Protein AF-R9KXV6-F1 (afdb_monomer_lite)

Organism: NCBI:txid1235794

Foldseek 3Di:
DDQVVQLVVLLVLLVVVLVLLADPQPPDPWDDDDPDDPFKAWQWFWDPLVPWDKDKADKDQLVVLCVVQPVNLCVDPVHNFTFDHDDDNFLLNRGDDDPLLVVLLVLVVQLQVPPPPNVCLAAVCQQVCVDQIDTQWHWDADPVGDTFTWRWRIKGFDDDPVRVVVVVVVLVSSQSSSVNRSVSNPLLRQFFASIWIKMWTHDDGMIIITTGSYDNRTAPQQRHNVSRVVLSVLLVVLLVVQLVPQDPDPDVVSRLVSLSCLLSVLFGAEADPDPVVCCNVQVLLQGLSQSSVSYYYNSTHHSNNSSSVSVVNSVD

pLDDT: mean 81.68, std 17.06, range [37.44, 98.56]

Radius of gyration: 20.56 Å; chains: 1; bounding box: 55×48×60 Å

Structure (mmCIF, N/CA/C/O backbone):
data_AF-R9KXV6-F1
#
_entry.id   AF-R9KXV6-F1
#
loop_
_atom_site.group_PDB
_atom_site.id
_atom_site.type_symbol
_atom_site.label_atom_id
_atom_site.label_alt_id
_atom_site.label_comp_id
_atom_site.label_asym_id
_atom_site.label_entity_id
_atom_site.label_seq_id
_atom_site.pdbx_PDB_ins_code
_atom_site.Cartn_x
_atom_site.Cartn_y
_atom_site.Cartn_z
_atom_site.occupancy
_atom_site.B_iso_or_equiv
_atom_site.auth_seq_id
_atom_site.auth_comp_id
_atom_site.auth_asym_id
_atom_site.auth_atom_id
_atom_site.pdbx_PDB_model_num
ATOM 1 N N . MET A 1 1 ? 0.592 4.276 33.700 1.00 48.50 1 MET A N 1
ATOM 2 C CA . MET A 1 1 ? -0.224 5.493 33.455 1.00 48.50 1 MET A CA 1
ATOM 3 C C . MET A 1 1 ? -1.664 5.216 33.872 1.00 48.50 1 MET A C 1
ATOM 5 O O . MET A 1 1 ? -2.125 4.111 33.626 1.00 48.50 1 MET A O 1
ATOM 9 N N . LYS A 1 2 ? -2.363 6.152 34.533 1.00 42.22 2 LYS A N 1
ATOM 10 C CA . LYS A 1 2 ? -3.772 5.954 34.935 1.00 42.22 2 LYS A CA 1
ATOM 11 C C . LYS A 1 2 ? -4.689 6.040 33.700 1.00 42.22 2 LYS A C 1
ATOM 13 O O . LYS A 1 2 ? -4.499 6.927 32.875 1.00 42.22 2 LYS A O 1
ATOM 18 N N . GLN A 1 3 ? -5.694 5.167 33.613 1.00 47.50 3 GLN A N 1
ATOM 19 C CA . GLN A 1 3 ? -6.669 5.052 32.511 1.00 47.50 3 GLN A CA 1
ATOM 20 C C . GLN A 1 3 ? -7.239 6.392 31.967 1.00 47.50 3 GLN A C 1
ATOM 22 O O . GLN A 1 3 ? -7.241 6.573 30.750 1.00 47.50 3 GLN A O 1
ATOM 27 N N . PRO A 1 4 ? -7.640 7.387 32.795 1.00 49.72 4 PRO A N 1
ATOM 28 C CA . PRO A 1 4 ? -8.144 8.668 32.279 1.00 49.72 4 PRO A CA 1
ATOM 29 C C . PRO A 1 4 ? -7.084 9.516 31.557 1.00 49.72 4 PRO A C 1
ATOM 31 O O . PRO A 1 4 ? -7.416 10.258 30.640 1.00 49.72 4 PRO A O 1
ATOM 34 N N . PHE A 1 5 ? -5.804 9.386 31.921 1.00 52.88 5 PHE A N 1
ATOM 35 C CA . PHE A 1 5 ? -4.711 10.094 31.248 1.00 52.88 5 PHE A CA 1
ATOM 36 C C . PHE A 1 5 ? -4.417 9.488 29.867 1.00 52.88 5 PHE A C 1
ATOM 38 O O . PHE A 1 5 ? -4.130 10.211 28.922 1.00 52.88 5 PHE A O 1
ATOM 45 N N . ARG A 1 6 ? -4.571 8.165 29.721 1.00 56.00 6 ARG A N 1
ATOM 46 C CA . ARG A 1 6 ? -4.392 7.465 28.437 1.00 56.00 6 ARG A CA 1
ATOM 47 C C . ARG A 1 6 ? -5.461 7.844 27.414 1.00 56.00 6 ARG A C 1
ATOM 49 O O . ARG A 1 6 ? -5.135 8.039 26.248 1.00 56.00 6 ARG A O 1
ATOM 56 N N . ARG A 1 7 ? -6.709 8.039 27.853 1.00 54.53 7 ARG A N 1
ATOM 57 C CA . ARG A 1 7 ? -7.799 8.532 26.989 1.00 54.53 7 ARG A CA 1
ATOM 58 C C . ARG A 1 7 ? -7.571 9.971 26.518 1.00 54.53 7 ARG A C 1
ATOM 60 O O . ARG A 1 7 ? -7.828 10.275 25.360 1.00 54.53 7 ARG A O 1
ATOM 67 N N . ALA A 1 8 ? -7.018 10.833 27.374 1.00 52.78 8 ALA A N 1
ATOM 68 C CA . ALA A 1 8 ? -6.652 12.200 26.992 1.00 52.78 8 ALA A CA 1
ATOM 69 C C . ALA A 1 8 ? -5.507 12.238 25.960 1.00 52.78 8 ALA A C 1
ATOM 71 O O . ALA A 1 8 ? -5.578 12.997 24.998 1.00 52.78 8 ALA A O 1
ATOM 72 N N . VAL A 1 9 ? -4.488 11.383 26.118 1.00 58.28 9 VAL A N 1
ATOM 73 C CA . VAL A 1 9 ? -3.412 11.220 25.122 1.00 58.28 9 VAL A CA 1
ATOM 74 C C . VAL A 1 9 ? -3.960 10.650 23.810 1.00 58.28 9 VAL A C 1
ATOM 76 O O . VAL A 1 9 ? -3.616 11.157 22.751 1.00 58.28 9 VAL A O 1
ATOM 79 N N . SER A 1 10 ? -4.877 9.677 23.871 1.00 52.94 10 SER A N 1
ATOM 80 C CA . SER A 1 10 ? -5.532 9.102 22.681 1.00 52.94 10 SER A CA 1
ATOM 81 C C . SER A 1 10 ? -6.278 10.169 21.877 1.00 52.94 10 SER A C 1
ATOM 83 O O . SER A 1 10 ? -6.107 10.246 20.668 1.00 52.94 10 SER A O 1
ATOM 85 N N . ALA A 1 11 ? -7.038 11.042 22.547 1.00 55.72 11 ALA A N 1
ATOM 86 C CA . ALA A 1 11 ? -7.745 12.141 21.895 1.00 55.72 11 ALA A CA 1
ATOM 87 C C . ALA A 1 11 ? -6.789 13.181 21.283 1.00 55.72 11 ALA A C 1
ATOM 89 O O . ALA A 1 11 ? -7.018 13.634 20.167 1.00 55.72 11 ALA A O 1
ATOM 90 N N . LEU A 1 12 ? -5.698 13.532 21.975 1.00 56.62 12 LEU A N 1
ATOM 91 C CA . LEU A 1 12 ? -4.705 14.479 21.456 1.00 56.62 12 LEU A CA 1
ATOM 92 C C . LEU A 1 12 ? -3.958 13.909 20.239 1.00 56.62 12 LEU A C 1
ATOM 94 O O . LEU A 1 12 ? -3.765 14.621 19.258 1.00 56.62 12 LEU A O 1
ATOM 98 N N . CYS A 1 13 ? -3.569 12.632 20.288 1.00 55.62 13 CYS A N 1
ATOM 99 C CA . CYS A 1 13 ? -2.873 11.919 19.216 1.00 55.62 13 CYS A CA 1
ATOM 100 C C . CYS A 1 13 ? -3.769 11.664 18.000 1.00 55.62 13 CYS A C 1
ATOM 102 O O . CYS A 1 13 ? -3.326 11.877 16.877 1.00 55.62 13 CYS A O 1
ATOM 104 N N . ALA A 1 14 ? -5.024 11.258 18.216 1.00 52.84 14 ALA A N 1
ATOM 105 C CA . ALA A 1 14 ? -6.001 11.113 17.144 1.00 52.84 14 ALA A CA 1
ATOM 106 C C . ALA A 1 14 ? -6.221 12.453 16.436 1.00 52.84 14 ALA A C 1
ATOM 108 O O . ALA A 1 14 ? -6.199 12.493 15.218 1.00 52.84 14 ALA A O 1
ATOM 109 N N . PHE A 1 15 ? -6.326 13.564 17.173 1.00 53.06 15 PHE A N 1
ATOM 110 C CA . PHE A 1 15 ? -6.542 14.881 16.571 1.00 53.06 15 PHE A CA 1
ATOM 111 C C . PHE A 1 15 ? -5.297 15.442 15.867 1.00 53.06 15 PHE A C 1
ATOM 113 O O . PHE A 1 15 ? -5.416 16.033 14.802 1.00 53.06 15 PHE A O 1
ATOM 120 N N . THR A 1 16 ? -4.097 15.262 16.429 1.00 53.31 16 THR A N 1
ATOM 121 C CA . THR A 1 16 ? -2.844 15.760 15.819 1.00 53.31 16 THR A CA 1
ATOM 122 C C . THR A 1 16 ? -2.409 14.942 14.616 1.00 53.31 16 THR A C 1
ATOM 124 O O . THR A 1 16 ? -1.887 15.511 13.662 1.00 53.31 16 THR A O 1
ATOM 127 N N . LEU A 1 17 ? -2.650 13.631 14.630 1.00 52.25 17 LEU A N 1
ATOM 128 C CA . LEU A 1 17 ? -2.319 12.784 13.497 1.00 52.25 17 LEU A CA 1
ATOM 129 C C . LEU A 1 17 ? -3.443 12.743 12.456 1.00 52.25 17 LEU A C 1
ATOM 131 O O . LEU A 1 17 ? -3.157 12.753 11.268 1.00 52.25 17 LEU A O 1
ATOM 135 N N . ALA A 1 18 ? -4.717 12.840 12.855 1.00 50.16 18 ALA A N 1
ATOM 136 C CA . ALA A 1 18 ? -5.767 13.194 11.905 1.00 50.16 18 ALA A CA 1
ATOM 137 C C . ALA A 1 18 ? -5.470 14.560 11.288 1.00 50.16 18 ALA A C 1
ATOM 139 O O . ALA A 1 18 ? -5.617 14.678 10.094 1.00 50.16 18 ALA A O 1
ATOM 140 N N . ALA A 1 19 ? -4.950 15.553 12.018 1.00 49.22 19 ALA A N 1
ATOM 141 C CA . ALA A 1 19 ? -4.505 16.815 11.420 1.00 49.22 19 ALA A CA 1
ATOM 142 C C . ALA A 1 19 ? -3.280 16.679 10.486 1.00 49.22 19 ALA A C 1
ATOM 144 O O . ALA A 1 19 ? -3.095 17.543 9.635 1.00 49.22 19 ALA A O 1
ATOM 145 N N . SER A 1 20 ? -2.459 15.627 10.620 1.00 47.28 20 SER A N 1
ATOM 146 C CA . SER A 1 20 ? -1.366 15.318 9.680 1.00 47.28 20 SER A CA 1
ATOM 147 C C . SER A 1 20 ? -1.789 14.410 8.514 1.00 47.28 20 SER A C 1
ATOM 149 O O . SER A 1 20 ? -1.034 14.264 7.550 1.00 47.28 20 SER A O 1
ATOM 151 N N . LEU A 1 21 ? -2.981 13.806 8.593 1.00 50.12 21 LEU A N 1
ATOM 152 C CA . LEU A 1 21 ? -3.661 13.122 7.486 1.00 50.12 21 LEU A CA 1
ATOM 153 C C . LEU A 1 21 ? -4.660 14.033 6.757 1.00 50.12 21 LEU A C 1
ATOM 155 O O . LEU A 1 21 ? -4.815 13.924 5.544 1.00 50.12 21 LEU A O 1
ATOM 159 N N . VAL A 1 22 ? -5.297 14.957 7.479 1.00 44.16 22 VAL A N 1
ATOM 160 C CA . VAL A 1 22 ? -6.017 16.113 6.946 1.00 44.16 22 VAL A CA 1
ATOM 161 C C . VAL A 1 22 ? -4.996 16.890 6.128 1.00 44.16 22 VAL A C 1
ATOM 163 O O . VAL A 1 22 ? -3.850 17.025 6.566 1.00 44.16 22 VAL A O 1
ATOM 166 N N . PRO A 1 23 ? -5.367 17.396 4.945 1.00 42.50 23 PRO A N 1
ATOM 167 C CA . PRO A 1 23 ? -4.476 18.242 4.187 1.00 42.50 23 PRO A CA 1
ATOM 168 C C . PRO A 1 23 ? -4.125 19.440 5.069 1.00 42.50 23 PRO A C 1
ATOM 170 O O . PRO A 1 23 ? -4.903 20.387 5.204 1.00 42.50 23 PRO A O 1
ATOM 173 N N . SER A 1 24 ? -2.920 19.451 5.644 1.00 39.97 24 SER A N 1
ATOM 174 C CA . SER A 1 24 ? -2.174 20.691 5.638 1.00 39.97 24 SER A CA 1
ATOM 175 C C . SER A 1 24 ? -2.253 21.122 4.185 1.00 39.97 24 SER A C 1
ATOM 177 O O . SER A 1 24 ? -1.749 20.424 3.302 1.00 39.97 24 SER A O 1
ATOM 179 N N . VAL A 1 25 ? -2.997 22.203 3.919 1.00 37.75 25 VAL A N 1
ATOM 180 C CA . VAL A 1 25 ? -2.841 22.968 2.683 1.00 37.75 25 VAL A CA 1
ATOM 181 C C . VAL A 1 25 ? -1.355 22.900 2.388 1.00 37.75 25 VAL A C 1
ATOM 183 O O . VAL A 1 25 ? -0.568 23.169 3.303 1.00 37.75 25 VAL A O 1
ATOM 186 N N . ALA A 1 26 ? -0.975 22.419 1.205 1.00 39.91 26 ALA A N 1
ATOM 187 C CA . ALA A 1 26 ? 0.402 22.510 0.770 1.00 39.91 26 ALA A CA 1
ATOM 188 C C . ALA A 1 26 ? 0.712 24.011 0.771 1.00 39.91 26 ALA A C 1
ATOM 190 O O . ALA A 1 26 ? 0.462 24.721 -0.195 1.00 39.91 26 ALA A O 1
ATOM 191 N N . LEU A 1 27 ? 1.138 24.532 1.924 1.00 37.44 27 LEU A N 1
ATOM 192 C CA . LEU A 1 27 ? 1.573 25.898 2.154 1.00 37.44 27 LEU A CA 1
ATOM 193 C C . LEU A 1 27 ? 2.980 25.979 1.569 1.00 37.44 27 LEU A C 1
ATOM 195 O O . LEU A 1 27 ? 3.943 26.307 2.251 1.00 37.44 27 LEU A O 1
ATOM 199 N N . ALA A 1 28 ? 3.103 25.582 0.311 1.00 43.16 28 ALA A N 1
ATOM 200 C CA . ALA A 1 28 ? 4.305 25.687 -0.462 1.00 43.16 28 ALA A CA 1
ATOM 201 C C . ALA A 1 28 ? 4.054 26.805 -1.463 1.00 43.16 28 ALA A C 1
ATOM 203 O O . ALA A 1 28 ? 3.180 26.711 -2.321 1.00 43.16 28 ALA A O 1
ATOM 204 N N . ASN A 1 29 ? 4.817 27.887 -1.315 1.00 40.59 29 ASN A N 1
ATOM 205 C CA . ASN A 1 29 ? 5.052 28.794 -2.428 1.00 40.59 29 ASN A CA 1
ATOM 206 C C . ASN A 1 29 ? 5.727 27.950 -3.510 1.00 40.59 29 ASN A C 1
ATOM 208 O O . ASN A 1 29 ? 6.768 27.363 -3.210 1.00 40.59 29 ASN A O 1
ATOM 212 N N . GLY A 1 30 ? 5.106 27.850 -4.690 1.00 42.19 30 GLY A N 1
ATOM 213 C CA . GLY A 1 30 ? 5.525 26.984 -5.793 1.00 42.19 30 GLY A CA 1
ATOM 214 C C . GLY A 1 30 ? 7.040 26.789 -5.871 1.00 42.19 30 GLY A C 1
ATOM 215 O O . GLY A 1 30 ? 7.799 27.754 -5.972 1.00 42.19 30 GLY A O 1
ATOM 216 N N . GLY A 1 31 ? 7.473 25.530 -5.762 1.00 44.50 31 GLY A N 1
ATOM 217 C CA . GLY A 1 31 ? 8.863 25.159 -6.011 1.00 44.50 31 GLY A CA 1
ATOM 218 C C . GLY A 1 31 ? 9.224 25.438 -7.470 1.00 44.50 31 GLY A C 1
ATOM 219 O O . GLY A 1 31 ? 8.359 25.369 -8.340 1.00 44.50 31 GLY A O 1
ATOM 220 N N . GLU A 1 32 ? 10.487 25.777 -7.731 1.00 46.75 32 GLU A N 1
ATOM 221 C CA . GLU A 1 32 ? 10.981 25.974 -9.097 1.00 46.75 32 GLU A CA 1
ATOM 222 C C . GLU A 1 32 ? 10.748 24.704 -9.934 1.00 46.75 32 GLU A C 1
ATOM 224 O O . GLU A 1 32 ? 11.034 23.594 -9.479 1.00 46.75 32 GLU A O 1
ATOM 229 N N . GLU A 1 33 ? 10.203 24.870 -11.144 1.00 45.44 33 GLU A N 1
ATOM 230 C CA . GLU A 1 33 ? 10.042 23.791 -12.123 1.00 45.44 33 GLU A CA 1
ATOM 231 C C . GLU A 1 33 ? 11.404 23.133 -12.379 1.00 45.44 33 GLU A C 1
ATOM 233 O O . GLU A 1 33 ? 12.348 23.784 -12.833 1.00 45.44 33 GLU A O 1
ATOM 238 N N . ARG A 1 34 ? 11.520 21.834 -12.093 1.00 50.44 34 ARG A N 1
ATOM 239 C CA . ARG A 1 34 ? 12.646 21.032 -12.576 1.00 50.44 34 ARG A CA 1
ATOM 240 C C . ARG A 1 34 ? 12.300 20.578 -13.990 1.00 50.44 34 ARG A C 1
ATOM 242 O O . ARG A 1 34 ? 11.198 20.080 -14.210 1.00 50.44 34 ARG A O 1
ATOM 249 N N . GLU A 1 35 ? 13.230 20.730 -14.932 1.00 47.53 35 GLU A N 1
ATOM 250 C CA . GLU A 1 35 ? 13.140 20.019 -16.210 1.00 47.53 35 GLU A CA 1
ATOM 251 C C . GLU A 1 35 ? 13.100 18.526 -15.902 1.00 47.53 35 GLU A C 1
ATOM 253 O O . GLU A 1 35 ? 14.066 17.965 -15.376 1.00 47.53 35 GLU A O 1
ATOM 258 N N . ILE A 1 36 ? 11.963 17.900 -16.182 1.00 52.97 36 ILE A N 1
ATOM 259 C CA . ILE A 1 36 ? 11.836 16.459 -16.072 1.00 52.97 36 ILE A CA 1
ATOM 260 C C . ILE A 1 36 ? 12.478 15.871 -17.332 1.00 52.97 36 ILE A C 1
ATOM 262 O O . ILE A 1 36 ? 12.109 16.280 -18.439 1.00 52.97 36 ILE A O 1
ATOM 266 N N . PRO A 1 37 ? 13.504 15.011 -17.213 1.00 51.94 37 PRO A N 1
ATOM 267 C CA . PRO A 1 37 ? 14.206 14.520 -18.385 1.00 51.94 37 PRO A CA 1
ATOM 268 C C . PRO A 1 37 ? 13.261 13.736 -19.296 1.00 51.94 37 PRO A C 1
ATOM 270 O O . PRO A 1 37 ? 12.585 12.820 -18.828 1.00 51.94 37 PRO A O 1
ATOM 273 N N . PRO A 1 38 ? 13.215 14.061 -20.596 1.00 56.06 38 PRO A N 1
ATOM 274 C CA . PRO A 1 38 ? 12.352 13.361 -21.530 1.00 56.06 38 PRO A CA 1
ATOM 275 C C . PRO A 1 38 ? 12.780 11.895 -21.667 1.00 56.06 38 PRO A C 1
ATOM 277 O O . PRO A 1 38 ? 13.972 11.601 -21.753 1.00 56.06 38 PRO A O 1
ATOM 280 N N . GLY A 1 39 ? 11.805 10.987 -21.764 1.00 70.44 39 GLY A N 1
ATOM 281 C CA . GLY A 1 39 ? 12.040 9.593 -22.165 1.00 70.44 39 GLY A CA 1
ATOM 282 C C . GLY A 1 39 ? 11.712 8.518 -21.127 1.00 70.44 39 GLY A C 1
ATOM 283 O O . GLY A 1 39 ? 12.032 7.356 -21.377 1.00 70.44 39 GLY A O 1
ATOM 284 N N . ILE A 1 40 ? 11.084 8.873 -19.998 1.00 82.12 40 ILE A N 1
ATOM 285 C CA . ILE A 1 40 ? 10.461 7.900 -19.090 1.00 82.12 40 ILE A CA 1
ATOM 286 C C . ILE A 1 40 ? 9.005 7.702 -19.501 1.00 82.12 40 ILE A C 1
ATOM 288 O O . ILE A 1 40 ? 8.239 8.656 -19.605 1.00 82.12 40 ILE A O 1
ATOM 292 N N . GLU A 1 41 ? 8.611 6.450 -19.691 1.00 89.25 41 GLU A N 1
ATOM 293 C CA . GLU A 1 41 ? 7.227 6.067 -19.940 1.00 89.25 41 GLU A CA 1
ATOM 294 C C . GLU A 1 41 ? 6.748 5.134 -18.829 1.00 89.25 41 GLU A C 1
ATOM 296 O O . GLU A 1 41 ? 7.522 4.347 -18.274 1.00 89.25 41 GLU A O 1
ATOM 301 N N . ALA A 1 42 ? 5.458 5.198 -18.499 1.00 87.44 42 ALA A N 1
ATOM 302 C CA . ALA A 1 42 ? 4.860 4.136 -17.708 1.00 87.44 42 ALA A CA 1
ATOM 303 C C . ALA A 1 42 ? 4.867 2.853 -18.538 1.00 87.44 42 ALA A C 1
ATOM 305 O O . ALA A 1 42 ? 4.444 2.848 -19.693 1.00 87.44 42 ALA A O 1
ATOM 306 N N . VAL A 1 43 ? 5.288 1.748 -17.928 1.00 90.12 43 VAL A N 1
ATOM 307 C CA . VAL A 1 43 ? 5.074 0.425 -18.513 1.00 90.12 43 VAL A CA 1
ATOM 308 C C . VAL A 1 43 ? 3.579 0.253 -18.763 1.00 90.12 43 VAL A C 1
ATOM 310 O O . VAL A 1 43 ? 2.770 0.497 -17.872 1.00 90.12 43 VAL A O 1
ATOM 313 N N . SER A 1 44 ? 3.207 -0.126 -19.976 1.00 85.00 44 SER A N 1
ATOM 314 C CA . SER A 1 44 ? 1.831 -0.442 -20.332 1.00 85.00 44 SER A CA 1
ATOM 315 C C . SER A 1 44 ? 1.871 -1.683 -21.202 1.00 85.00 44 SER A C 1
ATOM 317 O O . SER A 1 44 ? 2.545 -1.694 -22.234 1.00 85.00 44 SER A O 1
ATOM 319 N N . GLY A 1 45 ? 1.205 -2.753 -20.774 1.00 84.75 45 GLY A N 1
ATOM 320 C CA . GLY A 1 45 ? 1.293 -4.034 -21.468 1.00 84.75 45 GLY A CA 1
ATOM 321 C C . GLY A 1 45 ? 2.290 -5.014 -20.857 1.00 84.75 45 GLY A C 1
ATOM 322 O O . GLY A 1 45 ? 2.786 -4.850 -19.742 1.00 84.75 45 GLY A O 1
ATOM 323 N N . CYS A 1 46 ? 2.574 -6.060 -21.628 1.00 82.12 46 CYS A N 1
ATOM 324 C CA . CYS A 1 46 ? 3.648 -7.001 -21.339 1.00 82.12 46 CYS A CA 1
ATOM 325 C C . CYS A 1 46 ? 4.944 -6.488 -21.979 1.00 82.12 46 CYS A C 1
ATOM 327 O O . CYS A 1 46 ? 4.971 -6.223 -23.185 1.00 82.12 46 CYS A O 1
ATOM 329 N N . ILE A 1 47 ? 6.020 -6.402 -21.200 1.00 84.94 47 ILE A N 1
ATOM 330 C CA . ILE A 1 47 ? 7.373 -6.151 -21.710 1.00 84.94 47 ILE A CA 1
ATOM 331 C C . ILE A 1 47 ? 8.129 -7.477 -21.707 1.00 84.94 47 ILE A C 1
ATOM 333 O O . ILE A 1 47 ? 8.064 -8.225 -20.736 1.00 84.94 47 ILE A O 1
ATOM 337 N N . ASN A 1 48 ? 8.841 -7.782 -22.794 1.00 85.12 48 ASN A N 1
ATOM 338 C CA . ASN A 1 48 ? 9.729 -8.938 -22.815 1.00 85.12 48 ASN A CA 1
ATOM 339 C C . ASN A 1 48 ? 11.010 -8.591 -22.046 1.00 85.12 48 ASN A C 1
ATOM 341 O O . ASN A 1 48 ? 11.828 -7.818 -22.534 1.00 85.12 48 ASN A O 1
ATOM 345 N N . LEU A 1 49 ? 11.173 -9.186 -20.869 1.00 89.19 49 LEU A N 1
ATOM 346 C CA . LEU A 1 49 ? 12.370 -9.061 -20.036 1.00 89.19 49 LEU A CA 1
ATOM 347 C C . LEU A 1 49 ? 13.176 -10.369 -20.011 1.00 89.19 49 LEU A C 1
ATOM 349 O O . LEU A 1 49 ? 13.947 -10.621 -19.085 1.00 89.19 49 LEU A O 1
ATOM 353 N N . ASP A 1 50 ? 13.035 -11.203 -21.047 1.00 81.00 50 ASP A N 1
ATOM 354 C CA . ASP A 1 50 ? 13.762 -12.464 -21.154 1.00 81.00 50 ASP A CA 1
ATOM 355 C C . ASP A 1 50 ? 15.272 -12.183 -21.164 1.00 81.00 50 ASP A C 1
ATOM 357 O O . ASP A 1 50 ? 15.808 -11.538 -22.071 1.00 81.00 50 ASP A O 1
ATOM 361 N N . ASN A 1 51 ? 15.987 -12.722 -20.175 1.00 83.50 51 ASN A N 1
ATOM 362 C CA . ASN A 1 51 ? 17.426 -12.511 -19.964 1.00 83.50 51 ASN A CA 1
ATOM 363 C C . ASN A 1 51 ? 17.825 -11.071 -19.586 1.00 83.50 51 ASN A C 1
ATOM 365 O O . ASN A 1 51 ? 18.996 -10.719 -19.742 1.00 83.50 51 ASN A O 1
ATOM 369 N N . ALA A 1 52 ? 16.893 -10.237 -19.116 1.00 92.25 52 ALA A N 1
ATOM 370 C CA . ALA A 1 52 ? 17.255 -8.964 -18.504 1.00 92.25 52 ALA A CA 1
ATOM 371 C C . ALA A 1 52 ? 18.087 -9.203 -17.232 1.00 92.25 52 ALA A C 1
ATOM 373 O O . ALA A 1 52 ? 17.816 -10.124 -16.458 1.00 92.25 52 ALA A O 1
ATOM 374 N N . GLU A 1 53 ? 19.096 -8.366 -17.006 1.00 93.44 53 GLU A N 1
ATOM 375 C CA . GLU A 1 53 ? 19.838 -8.355 -15.749 1.00 93.44 53 GLU A CA 1
ATOM 376 C C . GLU A 1 53 ? 18.965 -7.714 -14.670 1.00 93.44 53 GLU A C 1
ATOM 378 O O . GLU A 1 53 ? 18.515 -6.579 -14.830 1.00 93.44 53 GLU A O 1
ATOM 383 N N . ILE A 1 54 ? 18.719 -8.440 -13.580 1.00 94.31 54 ILE A N 1
ATOM 384 C CA . ILE A 1 54 ? 17.947 -7.947 -12.441 1.00 94.31 54 ILE A CA 1
ATOM 385 C C . ILE A 1 54 ? 18.877 -7.381 -11.371 1.00 94.31 54 ILE A C 1
ATOM 387 O O . ILE A 1 54 ? 19.856 -8.002 -10.968 1.00 94.31 54 ILE A O 1
ATOM 391 N N . THR A 1 55 ? 18.545 -6.200 -10.866 1.00 93.56 55 THR A N 1
ATOM 392 C CA . THR A 1 55 ? 19.160 -5.624 -9.670 1.00 93.56 55 THR A CA 1
ATOM 393 C C . THR A 1 55 ? 18.067 -5.298 -8.666 1.00 93.56 55 THR A C 1
ATOM 395 O O . THR A 1 55 ? 17.162 -4.517 -8.960 1.00 93.56 55 THR A O 1
ATOM 398 N N . ILE A 1 56 ? 18.171 -5.874 -7.470 1.00 90.56 56 ILE A N 1
ATOM 399 C CA . ILE A 1 56 ? 17.313 -5.535 -6.336 1.00 90.56 56 ILE A CA 1
ATOM 400 C C . ILE A 1 56 ? 17.981 -4.397 -5.569 1.00 90.56 56 ILE A C 1
ATOM 402 O O . ILE A 1 56 ? 19.137 -4.512 -5.163 1.00 90.56 56 ILE A O 1
ATOM 406 N N . GLY A 1 57 ? 17.275 -3.281 -5.420 1.00 84.81 57 GLY A N 1
ATOM 407 C CA . GLY A 1 57 ? 17.735 -2.164 -4.607 1.00 84.81 57 GLY A CA 1
ATOM 408 C C . GLY A 1 57 ? 17.571 -2.436 -3.113 1.00 84.81 57 GLY A C 1
ATOM 409 O O . GLY A 1 57 ? 16.878 -3.366 -2.694 1.00 84.81 57 GLY A O 1
ATOM 410 N N . GLU A 1 58 ? 18.208 -1.595 -2.301 1.00 82.69 58 GLU A N 1
ATOM 411 C CA . GLU A 1 58 ? 18.077 -1.662 -0.847 1.00 82.69 58 GLU A CA 1
ATOM 412 C C . GLU A 1 58 ? 16.604 -1.506 -0.428 1.00 82.69 58 GLU A C 1
ATOM 414 O O . GLU A 1 58 ? 15.912 -0.626 -0.954 1.00 82.69 58 GLU A O 1
ATOM 419 N N . PRO A 1 59 ? 16.099 -2.336 0.503 1.00 82.31 59 PRO A N 1
ATOM 420 C CA . PRO A 1 59 ? 14.735 -2.206 0.988 1.00 82.31 59 PRO A CA 1
ATOM 421 C C . PRO A 1 59 ? 14.509 -0.853 1.671 1.00 82.31 59 PRO A C 1
ATOM 423 O O . PRO A 1 59 ? 15.278 -0.437 2.537 1.00 82.31 59 PRO A O 1
ATOM 426 N N . ILE A 1 60 ? 13.417 -0.189 1.308 1.00 77.38 60 ILE A N 1
ATOM 427 C CA . ILE A 1 60 ? 13.018 1.112 1.837 1.00 77.38 60 ILE A CA 1
ATOM 428 C C . ILE A 1 60 ? 11.913 0.897 2.869 1.00 77.38 60 ILE A C 1
ATOM 430 O O . ILE A 1 60 ? 10.826 0.440 2.518 1.00 77.38 60 ILE A O 1
ATOM 434 N N . ASP A 1 61 ? 12.167 1.242 4.133 1.00 77.81 61 ASP A N 1
ATOM 435 C CA . ASP A 1 61 ? 11.146 1.217 5.187 1.00 77.81 61 ASP A CA 1
ATOM 436 C C . ASP A 1 61 ? 10.346 2.525 5.198 1.00 77.81 61 ASP A C 1
ATOM 438 O O . ASP A 1 61 ? 10.708 3.494 5.873 1.00 77.81 61 ASP A O 1
ATOM 442 N N . LEU A 1 62 ? 9.217 2.516 4.488 1.00 71.31 62 LEU A N 1
ATOM 443 C CA . LEU A 1 62 ? 8.280 3.628 4.355 1.00 71.31 62 LEU A CA 1
ATOM 444 C C . LEU A 1 62 ? 7.844 4.201 5.708 1.00 71.31 62 LEU A C 1
ATOM 446 O O . LEU A 1 62 ? 7.604 5.402 5.804 1.00 71.31 62 LEU A O 1
ATOM 450 N N . ALA A 1 63 ? 7.759 3.389 6.768 1.00 64.31 63 ALA A N 1
ATOM 451 C CA . ALA A 1 63 ? 7.348 3.888 8.078 1.00 64.31 63 ALA A CA 1
ATOM 452 C C . ALA A 1 63 ? 8.430 4.774 8.711 1.00 64.31 63 ALA A C 1
ATOM 454 O O . ALA A 1 63 ? 8.119 5.834 9.253 1.00 64.31 63 ALA A O 1
ATOM 455 N N . THR A 1 64 ? 9.702 4.378 8.615 1.00 58.94 64 THR A N 1
ATOM 456 C CA . THR A 1 64 ? 10.815 5.171 9.169 1.00 58.94 64 THR A CA 1
ATOM 457 C C . THR A 1 64 ? 11.232 6.328 8.270 1.00 58.94 64 THR A C 1
ATOM 459 O O . THR A 1 64 ? 11.559 7.398 8.780 1.00 58.94 64 THR A O 1
ATOM 462 N N . THR A 1 65 ? 11.171 6.155 6.949 1.00 55.31 65 THR A N 1
ATOM 463 C CA . THR A 1 65 ? 11.435 7.215 5.966 1.00 55.31 65 THR A CA 1
ATOM 464 C C . THR A 1 65 ? 10.485 8.391 6.203 1.00 55.31 65 THR A C 1
ATOM 466 O O . THR A 1 65 ? 10.909 9.536 6.316 1.00 55.31 65 THR A O 1
ATOM 469 N N . VAL A 1 66 ? 9.210 8.099 6.461 1.00 52.69 66 VAL A N 1
ATOM 470 C CA . VAL A 1 66 ? 8.191 9.106 6.771 1.00 52.69 66 VAL A CA 1
ATOM 471 C C . VAL A 1 66 ? 8.295 9.669 8.198 1.00 52.69 66 VAL A C 1
ATOM 473 O O . VAL A 1 66 ? 7.990 10.842 8.407 1.00 52.69 66 VAL A O 1
ATOM 476 N N . GLU A 1 67 ? 8.703 8.881 9.197 1.00 50.50 67 GLU A N 1
ATOM 477 C CA . GLU A 1 67 ? 8.917 9.383 10.568 1.00 50.50 67 GLU A CA 1
ATOM 478 C C . GLU A 1 67 ? 10.117 10.334 10.668 1.00 50.50 67 GLU A C 1
ATOM 480 O O . GLU A 1 67 ? 10.069 11.299 11.434 1.00 50.50 67 GLU A O 1
ATOM 485 N N . ASN A 1 68 ? 11.172 10.078 9.891 1.00 42.41 68 ASN A N 1
ATOM 486 C CA . ASN A 1 68 ? 12.396 10.875 9.896 1.00 42.41 68 ASN A CA 1
ATOM 487 C C . ASN A 1 68 ? 12.291 12.128 9.017 1.00 42.41 68 ASN A C 1
ATOM 489 O O . ASN A 1 68 ? 12.872 13.153 9.370 1.00 42.41 68 ASN A O 1
ATOM 493 N N . GLU A 1 69 ? 11.545 12.062 7.911 1.00 43.81 69 GLU A N 1
ATOM 494 C CA . GLU A 1 69 ? 11.468 13.150 6.927 1.00 43.81 69 GLU A CA 1
ATOM 495 C C . GLU A 1 69 ? 10.082 13.819 6.850 1.00 43.81 69 GLU A C 1
ATOM 497 O O . GLU A 1 69 ? 9.942 14.870 6.247 1.00 43.81 69 GLU A O 1
ATOM 502 N N . GLY A 1 70 ? 9.035 13.307 7.506 1.00 47.59 70 GLY A N 1
ATOM 503 C CA . GLY A 1 70 ? 7.730 13.981 7.618 1.00 47.59 70 GLY A CA 1
ATOM 504 C C . GLY A 1 70 ? 7.059 14.349 6.278 1.00 47.59 70 GLY A C 1
ATOM 505 O O . GLY A 1 70 ? 7.157 13.627 5.291 1.00 47.59 70 GLY A O 1
ATOM 506 N N . ILE A 1 71 ? 6.350 15.494 6.250 1.00 41.53 71 ILE A N 1
ATOM 507 C CA . ILE A 1 71 ? 5.862 16.166 5.015 1.00 41.53 71 ILE A CA 1
ATOM 508 C C . ILE A 1 71 ? 7.048 16.622 4.127 1.00 41.53 71 ILE A C 1
ATOM 510 O O . ILE A 1 71 ? 6.854 16.932 2.954 1.00 41.53 71 ILE A O 1
ATOM 514 N N . ASP A 1 72 ? 8.268 16.624 4.677 1.00 42.53 72 ASP A N 1
ATOM 515 C CA . ASP A 1 72 ? 9.521 17.066 4.056 1.00 42.53 72 ASP A CA 1
ATOM 516 C C . ASP A 1 72 ? 10.116 16.029 3.078 1.00 42.53 72 ASP A C 1
ATOM 518 O O . ASP A 1 72 ? 11.070 16.346 2.373 1.00 42.53 72 ASP A O 1
ATOM 522 N N . LEU A 1 73 ? 9.526 14.826 2.944 1.00 45.84 73 LEU A N 1
ATOM 523 C CA . LEU A 1 73 ? 9.908 13.855 1.895 1.00 45.84 73 LEU A CA 1
ATOM 524 C C . LEU A 1 73 ? 9.779 14.442 0.478 1.00 45.84 73 LEU A C 1
ATOM 526 O O . LEU A 1 73 ? 10.441 14.006 -0.458 1.00 45.84 73 LEU A O 1
ATOM 530 N N . LEU A 1 74 ? 8.895 15.433 0.327 1.00 44.88 74 LEU A N 1
ATOM 531 C CA . LEU A 1 74 ? 8.654 16.165 -0.918 1.00 44.88 74 LEU A CA 1
ATOM 532 C C . LEU A 1 74 ? 9.517 17.436 -1.041 1.00 44.88 74 LEU A C 1
ATOM 534 O O . LEU A 1 74 ? 9.428 18.146 -2.044 1.00 44.88 74 LEU A O 1
ATOM 538 N N . SER A 1 75 ? 10.337 17.741 -0.031 1.00 37.84 75 SER A N 1
ATOM 539 C CA . SER A 1 75 ? 11.182 18.938 0.041 1.00 37.84 75 SER A CA 1
ATOM 540 C C . SER A 1 75 ? 12.619 18.673 0.502 1.00 37.84 75 SER A C 1
ATOM 542 O O . SER A 1 75 ? 13.332 19.629 0.825 1.00 37.84 75 SER A O 1
ATOM 544 N N . SER A 1 76 ? 13.086 17.419 0.433 1.00 39.84 76 SER A N 1
ATOM 545 C CA . SER A 1 76 ? 14.503 17.092 0.617 1.00 39.84 76 SER A CA 1
ATOM 546 C C . SER A 1 76 ? 15.361 17.933 -0.344 1.00 39.84 76 SER A C 1
ATOM 548 O O . SER A 1 76 ? 14.980 18.194 -1.490 1.00 39.84 76 SER A O 1
ATOM 550 N N . GLU A 1 77 ? 16.513 18.432 0.121 1.00 39.91 77 GLU A N 1
ATOM 551 C CA . GLU A 1 77 ? 17.324 19.382 -0.661 1.00 39.91 77 GLU A CA 1
ATOM 552 C C . GLU A 1 77 ? 17.854 18.796 -1.986 1.00 39.91 77 GLU A C 1
ATOM 554 O O . GLU A 1 77 ? 18.164 19.557 -2.903 1.00 39.91 77 GLU A O 1
ATOM 559 N N . GLU A 1 78 ? 17.898 17.466 -2.123 1.00 41.50 78 GLU A N 1
ATOM 560 C CA . GLU A 1 78 ? 18.285 16.768 -3.359 1.00 41.50 78 GLU A CA 1
ATOM 561 C C . GLU A 1 78 ? 17.085 16.471 -4.285 1.00 41.50 78 GLU A C 1
ATOM 563 O O . GLU A 1 78 ? 17.238 16.391 -5.516 1.00 41.50 78 GLU A O 1
ATOM 568 N N . PHE A 1 79 ? 15.876 16.391 -3.717 1.00 50.84 79 PHE A N 1
ATOM 569 C CA . PHE A 1 79 ? 14.659 15.945 -4.385 1.00 50.84 79 PHE A CA 1
ATOM 570 C C . PHE A 1 79 ? 13.457 16.844 -4.046 1.00 50.84 79 PHE A C 1
ATOM 572 O O . PHE A 1 79 ? 12.621 16.546 -3.198 1.00 50.84 79 PHE A O 1
ATOM 579 N N . LYS A 1 80 ? 13.354 17.972 -4.757 1.00 55.47 80 LYS A N 1
ATOM 580 C CA . LYS A 1 80 ? 12.156 18.821 -4.746 1.00 55.47 80 LYS A CA 1
ATOM 581 C C . LYS A 1 80 ? 11.262 18.433 -5.915 1.00 55.47 80 LYS A C 1
ATOM 583 O O . LYS A 1 80 ? 11.525 18.858 -7.041 1.00 55.47 80 LYS A O 1
ATOM 588 N N . VAL A 1 81 ? 10.209 17.656 -5.669 1.00 58.97 81 VAL A N 1
ATOM 589 C CA . VAL A 1 81 ? 9.090 17.616 -6.619 1.00 58.97 81 VAL A CA 1
ATOM 590 C C . VAL A 1 81 ? 8.206 18.824 -6.339 1.00 58.97 81 VAL A C 1
ATOM 592 O O . VAL A 1 81 ? 7.787 19.006 -5.193 1.00 58.97 81 VAL A O 1
ATOM 595 N N . PRO A 1 82 ? 7.940 19.687 -7.338 1.00 64.56 82 PRO A N 1
ATOM 596 C CA . PRO A 1 82 ? 7.113 20.861 -7.120 1.00 64.56 82 PRO A CA 1
ATOM 597 C C . PRO A 1 82 ? 5.745 20.451 -6.580 1.00 64.56 82 PRO A C 1
ATOM 599 O O . PRO A 1 82 ? 5.131 19.498 -7.060 1.00 64.56 82 PRO A O 1
ATOM 602 N N . LEU A 1 83 ? 5.257 21.174 -5.579 1.00 70.75 83 LEU A N 1
ATOM 603 C CA . LEU A 1 83 ? 3.918 20.964 -5.048 1.00 70.75 83 LEU A CA 1
ATOM 604 C C . LEU A 1 83 ? 2.907 21.768 -5.870 1.00 70.75 83 LEU A C 1
ATOM 606 O O . LEU A 1 83 ? 3.166 22.917 -6.231 1.00 70.75 83 LEU A O 1
ATOM 610 N N . LYS A 1 84 ? 1.749 21.171 -6.159 1.00 72.06 84 LYS A N 1
ATOM 611 C CA . LYS A 1 84 ? 0.622 21.867 -6.783 1.00 72.06 84 LYS A CA 1
ATOM 612 C C . LYS A 1 84 ? -0.009 22.823 -5.779 1.00 72.06 84 LYS A C 1
ATOM 614 O O . LYS A 1 84 ? -0.251 22.465 -4.627 1.00 72.06 84 LYS A O 1
ATOM 619 N N . GLU A 1 85 ? -0.359 24.019 -6.243 1.00 68.69 85 GLU A N 1
ATOM 620 C CA . GLU A 1 85 ? -1.185 24.934 -5.459 1.00 68.69 85 GLU A CA 1
ATOM 621 C C . GLU A 1 85 ? -2.596 24.354 -5.250 1.00 68.69 85 GLU A C 1
ATOM 623 O O . GLU A 1 85 ? -3.123 23.619 -6.091 1.00 68.69 85 GLU A O 1
ATOM 628 N N . GLY A 1 86 ? -3.225 24.706 -4.127 1.00 67.94 86 GLY A N 1
ATOM 629 C CA . GLY A 1 86 ? -4.616 24.365 -3.829 1.00 67.94 86 GLY A CA 1
ATOM 630 C C . GLY A 1 86 ? -4.805 23.282 -2.765 1.00 67.94 86 GLY A C 1
ATOM 631 O O . GLY A 1 86 ? -3.881 22.881 -2.056 1.00 67.94 86 GLY A O 1
ATOM 632 N N . SER A 1 87 ? -6.059 22.861 -2.611 1.00 68.88 87 SER A N 1
ATOM 633 C CA . SER A 1 87 ? -6.463 21.800 -1.689 1.00 68.88 87 SER A CA 1
ATOM 634 C C . SER A 1 87 ? -6.675 20.514 -2.472 1.00 68.88 87 SER A C 1
ATOM 636 O O . SER A 1 87 ? -7.521 20.475 -3.362 1.00 68.88 87 SER A O 1
ATOM 638 N N . HIS A 1 88 ? -5.922 19.479 -2.112 1.00 77.50 88 HIS A N 1
ATOM 639 C CA . HIS A 1 88 ? -5.968 18.169 -2.754 1.00 77.50 88 HIS A CA 1
ATOM 640 C C . HIS A 1 88 ? -6.257 17.101 -1.705 1.00 77.50 88 HIS A C 1
ATOM 642 O O . HIS A 1 88 ? -5.695 17.139 -0.605 1.00 77.50 88 HIS A O 1
ATOM 648 N N . GLU A 1 89 ? -7.152 16.178 -2.043 1.00 77.38 89 GLU A N 1
ATOM 649 C CA . GLU A 1 89 ? -7.586 15.100 -1.155 1.00 77.38 89 GLU A CA 1
ATOM 650 C C . GLU A 1 89 ? -6.466 14.074 -0.967 1.00 77.38 89 GLU A C 1
ATOM 652 O O . GLU A 1 89 ? -5.972 13.900 0.152 1.00 77.38 89 GLU A O 1
ATOM 657 N N . LYS A 1 90 ? -6.000 13.484 -2.074 1.00 83.12 90 LYS A N 1
ATOM 658 C CA . LYS A 1 90 ? -4.897 12.525 -2.084 1.00 83.12 90 LYS A CA 1
ATOM 659 C C . LYS A 1 90 ? -3.538 13.226 -2.041 1.00 83.12 90 LYS A C 1
ATOM 661 O O . LYS A 1 90 ? -3.360 14.339 -2.539 1.00 83.12 90 LYS A O 1
ATOM 666 N N . TRP A 1 91 ? -2.556 12.569 -1.445 1.00 80.88 91 TRP A N 1
ATOM 667 C CA . TRP A 1 91 ? -1.155 12.964 -1.400 1.00 80.88 91 TRP A CA 1
ATOM 668 C C . TRP A 1 91 ? -0.541 12.976 -2.788 1.00 80.88 91 TRP A C 1
ATOM 670 O O . TRP A 1 91 ? 0.155 13.936 -3.118 1.00 80.88 91 TRP A O 1
ATOM 680 N N . ILE A 1 92 ? -0.847 11.976 -3.618 1.00 84.19 92 ILE A N 1
ATOM 681 C CA . ILE A 1 92 ? -0.347 11.925 -4.997 1.00 84.19 92 ILE A CA 1
ATOM 682 C C . ILE A 1 92 ? -0.795 13.141 -5.827 1.00 84.19 92 ILE A C 1
ATOM 684 O O . ILE A 1 92 ? -0.091 13.584 -6.730 1.00 84.19 92 ILE A O 1
ATOM 688 N N . ASP A 1 93 ? -1.938 13.744 -5.493 1.00 83.12 93 ASP A N 1
ATOM 689 C CA . ASP A 1 93 ? -2.457 14.914 -6.202 1.00 83.12 93 ASP A CA 1
ATOM 690 C C . ASP A 1 93 ? -1.730 16.212 -5.815 1.00 83.12 93 ASP A C 1
ATOM 692 O O . ASP A 1 93 ? -1.787 17.186 -6.564 1.00 83.12 93 ASP A O 1
ATOM 696 N N . ARG A 1 94 ? -1.001 16.228 -4.689 1.00 76.62 94 ARG A N 1
ATOM 697 C CA . ARG A 1 94 ? -0.283 17.410 -4.172 1.00 76.62 94 ARG A CA 1
ATOM 698 C C . ARG A 1 94 ? 1.024 17.688 -4.895 1.00 76.62 94 ARG A C 1
ATOM 700 O O . ARG A 1 94 ? 1.564 18.777 -4.744 1.00 76.62 94 ARG A O 1
ATOM 707 N N . VAL A 1 95 ? 1.538 16.730 -5.652 1.00 75.00 95 VAL A N 1
ATOM 708 C CA . VAL A 1 95 ? 2.801 16.836 -6.385 1.00 75.00 95 VAL A CA 1
ATOM 709 C C . VAL A 1 95 ? 2.541 17.085 -7.870 1.00 75.00 95 VAL A C 1
ATOM 711 O O . VAL A 1 95 ? 1.556 16.612 -8.444 1.00 75.00 95 VAL A O 1
ATOM 714 N N . VAL A 1 96 ? 3.404 17.875 -8.504 1.00 72.69 96 VAL A N 1
ATOM 715 C CA . VAL A 1 96 ? 3.465 18.015 -9.961 1.00 72.69 96 VAL A CA 1
ATOM 716 C C . VAL A 1 96 ? 4.121 16.753 -10.503 1.00 72.69 96 VAL A C 1
ATOM 718 O O . VAL A 1 96 ? 5.283 16.480 -10.217 1.00 72.69 96 VAL A O 1
ATOM 721 N N . LEU A 1 97 ? 3.348 15.969 -11.248 1.00 73.88 97 LEU A N 1
ATOM 722 C CA . LEU A 1 97 ? 3.739 14.653 -11.735 1.00 73.88 97 LEU A CA 1
ATOM 723 C C . LEU A 1 97 ? 3.644 14.596 -13.249 1.00 73.88 97 LEU A C 1
ATOM 725 O O . LEU A 1 97 ? 2.768 15.230 -13.838 1.00 73.88 97 LEU A O 1
ATOM 729 N N . GLU A 1 98 ? 4.493 13.768 -13.843 1.00 78.38 98 GLU A N 1
ATOM 730 C CA . GLU A 1 98 ? 4.284 13.297 -15.206 1.00 78.38 98 GLU A CA 1
ATOM 731 C C . GLU A 1 98 ? 3.168 12.253 -15.259 1.00 78.38 98 GLU A C 1
ATOM 733 O O . GLU A 1 98 ? 2.941 11.509 -14.296 1.00 78.38 98 GLU A O 1
ATOM 738 N N . ASP A 1 99 ? 2.540 12.128 -16.427 1.00 84.19 99 ASP A N 1
ATOM 739 C CA . ASP A 1 99 ? 1.515 11.115 -16.700 1.00 84.19 99 ASP A CA 1
ATOM 740 C C . ASP A 1 99 ? 2.021 9.695 -16.395 1.00 84.19 99 ASP A C 1
ATOM 742 O O . ASP A 1 99 ? 1.268 8.856 -15.895 1.00 84.19 99 ASP A O 1
ATOM 746 N N . ALA A 1 100 ? 3.316 9.433 -16.614 1.00 85.81 100 ALA A N 1
ATOM 747 C CA . ALA A 1 100 ? 3.942 8.151 -16.306 1.00 85.81 100 ALA A CA 1
ATOM 748 C C . ALA A 1 100 ? 3.914 7.813 -14.802 1.00 85.81 100 ALA A C 1
ATOM 750 O O . ALA A 1 100 ? 3.679 6.662 -14.420 1.00 85.81 100 ALA A O 1
ATOM 751 N N . VAL A 1 101 ? 4.123 8.809 -13.933 1.00 87.19 101 VAL A N 1
ATOM 752 C CA . VAL A 1 101 ? 4.092 8.626 -12.472 1.00 87.19 101 VAL A CA 1
ATOM 753 C C . VAL A 1 101 ? 2.665 8.383 -12.009 1.00 87.19 101 VAL A C 1
ATOM 755 O O . VAL A 1 101 ? 2.424 7.475 -11.216 1.00 87.19 101 VAL A O 1
ATOM 758 N N . ARG A 1 102 ? 1.705 9.140 -12.555 1.00 89.06 102 ARG A N 1
ATOM 759 C CA . ARG A 1 102 ? 0.286 8.952 -12.245 1.00 89.06 102 ARG A CA 1
ATOM 760 C C . ARG A 1 102 ? -0.206 7.564 -12.655 1.00 89.06 102 ARG A C 1
ATOM 762 O O . ARG A 1 102 ? -0.770 6.860 -11.827 1.00 89.06 102 ARG A O 1
ATOM 769 N N . THR A 1 103 ? 0.088 7.155 -13.886 1.00 92.06 103 THR A N 1
ATOM 770 C CA . THR A 1 103 ? -0.272 5.825 -14.402 1.00 92.06 103 THR A CA 1
ATOM 771 C C . THR A 1 103 ? 0.337 4.719 -13.540 1.00 92.06 103 THR A C 1
ATOM 773 O O . THR A 1 103 ? -0.294 3.702 -13.285 1.00 92.06 103 THR A O 1
ATOM 776 N N . SER A 1 104 ? 1.569 4.903 -13.055 1.00 93.25 104 SER A N 1
ATOM 777 C CA . SER A 1 104 ? 2.227 3.912 -12.196 1.00 93.25 104 SER A CA 1
ATOM 778 C C . SER A 1 104 ? 1.655 3.863 -10.777 1.00 93.25 104 SER A C 1
ATOM 780 O O . SER A 1 104 ? 1.608 2.787 -10.189 1.00 93.25 104 SER A O 1
ATOM 782 N N . TYR A 1 105 ? 1.179 4.988 -10.240 1.00 93.62 105 TYR A N 1
ATOM 783 C CA . TYR A 1 105 ? 0.421 5.013 -8.988 1.00 93.62 105 TYR A CA 1
ATOM 784 C C . TYR A 1 105 ? -0.908 4.259 -9.111 1.00 93.62 105 TYR A C 1
ATOM 786 O O . TYR A 1 105 ? -1.228 3.449 -8.249 1.00 93.62 105 TYR A O 1
ATOM 794 N N . GLU A 1 106 ? -1.638 4.460 -10.210 1.00 94.88 106 GLU A N 1
ATOM 795 C CA . GLU A 1 106 ? -2.914 3.776 -10.475 1.00 94.88 106 GLU A CA 1
ATOM 796 C C . GLU A 1 106 ? -2.746 2.249 -10.561 1.00 94.88 106 GLU A C 1
ATOM 798 O O . GLU A 1 106 ? -3.632 1.513 -10.141 1.00 94.88 106 GLU A O 1
ATOM 803 N N . LYS A 1 107 ? -1.576 1.748 -10.987 1.00 95.00 107 LYS A N 1
ATOM 804 C CA . LYS A 1 107 ? -1.259 0.308 -10.918 1.00 95.00 107 LYS A CA 1
ATOM 805 C C . LYS A 1 107 ? -1.203 -0.229 -9.490 1.00 95.00 107 LYS A C 1
ATOM 807 O O . LYS A 1 107 ? -1.482 -1.404 -9.290 1.00 95.00 107 LYS A O 1
ATOM 812 N N . LEU A 1 108 ? -0.783 0.577 -8.510 1.00 94.50 108 LEU A N 1
ATOM 813 C CA . LEU A 1 108 ? -0.819 0.158 -7.107 1.00 94.50 108 LEU A CA 1
ATOM 814 C C . LEU A 1 108 ? -2.239 0.164 -6.554 1.00 94.50 108 LEU A C 1
ATOM 816 O O . LEU A 1 108 ? -2.556 -0.721 -5.765 1.00 94.50 108 LEU A O 1
ATOM 820 N N . GLU A 1 109 ? -3.065 1.132 -6.966 1.00 95.62 109 GLU A N 1
ATOM 821 C CA . GLU A 1 109 ? -4.494 1.143 -6.633 1.00 95.62 109 GLU A CA 1
ATOM 822 C C . GLU A 1 109 ? -5.141 -0.153 -7.121 1.00 95.62 109 GLU A C 1
ATOM 824 O O . GLU A 1 109 ? -5.611 -0.933 -6.294 1.00 95.62 109 GLU A O 1
ATOM 829 N N . GLU A 1 110 ? -5.023 -0.426 -8.422 1.00 96.56 110 GLU A N 1
ATOM 830 C CA . GLU A 1 110 ? -5.509 -1.643 -9.077 1.00 96.56 110 GLU A CA 1
ATOM 831 C C . GLU A 1 110 ? -4.988 -2.913 -8.394 1.00 96.56 110 GLU A C 1
ATOM 833 O O . GLU A 1 110 ? -5.754 -3.773 -7.984 1.00 96.56 110 GLU A O 1
ATOM 838 N N . ALA A 1 111 ? -3.679 -3.005 -8.140 1.00 95.38 111 ALA A N 1
ATOM 839 C CA . ALA A 1 111 ? -3.090 -4.200 -7.539 1.00 95.38 111 ALA A CA 1
ATOM 840 C C . ALA A 1 111 ? -3.568 -4.521 -6.111 1.00 95.38 111 ALA A C 1
ATOM 842 O O . ALA A 1 111 ? -3.173 -5.557 -5.559 1.00 95.38 111 ALA A O 1
ATOM 843 N N . SER A 1 112 ? -4.340 -3.626 -5.490 1.00 95.12 112 SER A N 1
ATOM 844 C CA . SER A 1 112 ? -4.733 -3.668 -4.083 1.00 95.12 112 SER A CA 1
ATOM 845 C C . SER A 1 112 ? -6.240 -3.581 -3.830 1.00 95.12 112 SER A C 1
ATOM 847 O O . SER A 1 112 ? -6.647 -3.651 -2.666 1.00 95.12 112 SER A O 1
ATOM 849 N N . ASP A 1 113 ? -7.071 -3.398 -4.855 1.00 95.19 113 ASP A N 1
ATOM 850 C CA . ASP A 1 113 ? -8.483 -3.062 -4.660 1.00 95.19 113 ASP A CA 1
ATOM 851 C C . ASP A 1 113 ? -9.398 -4.283 -4.444 1.00 95.19 113 ASP A C 1
ATOM 853 O O . ASP A 1 113 ? -10.508 -4.133 -3.914 1.00 95.19 113 ASP A O 1
ATOM 857 N N . ASN A 1 114 ? -8.891 -5.495 -4.710 1.00 95.94 114 ASN A N 1
ATOM 858 C CA . ASN A 1 114 ? -9.576 -6.767 -4.510 1.00 95.94 114 ASN A CA 1
ATOM 859 C C . ASN A 1 114 ? -10.826 -6.937 -5.394 1.00 95.94 114 ASN A C 1
ATOM 861 O O . ASN A 1 114 ? -11.810 -7.558 -4.959 1.00 95.94 114 ASN A O 1
ATOM 865 N N . ASP A 1 115 ? -10.824 -6.393 -6.610 1.00 95.94 115 ASP A N 1
ATOM 866 C CA . ASP A 1 115 ? -11.937 -6.520 -7.554 1.00 95.94 115 ASP A CA 1
ATOM 867 C C . ASP A 1 115 ? -11.864 -7.789 -8.443 1.00 95.94 115 ASP A C 1
ATOM 869 O O . ASP A 1 115 ? -12.861 -8.186 -9.066 1.00 95.94 115 ASP A O 1
ATOM 873 N N . GLY A 1 116 ? -10.731 -8.504 -8.411 1.00 93.31 116 GLY A N 1
ATOM 874 C CA . GLY A 1 116 ? -10.454 -9.713 -9.188 1.00 93.31 116 GLY A CA 1
ATOM 875 C C . GLY A 1 116 ? -9.743 -9.472 -10.524 1.00 93.31 116 GLY A C 1
ATOM 876 O O . GLY A 1 116 ? -9.485 -10.441 -11.253 1.00 93.31 116 GLY A O 1
ATOM 877 N N . PHE A 1 117 ? -9.434 -8.224 -10.862 1.00 94.31 117 PHE A N 1
ATOM 878 C CA . PHE A 1 117 ? -8.559 -7.813 -11.948 1.00 94.31 117 PHE A CA 1
ATOM 879 C C . PHE A 1 117 ? -7.215 -7.370 -11.348 1.00 94.31 117 PHE A C 1
ATOM 881 O O . PHE A 1 117 ? -7.159 -6.804 -10.275 1.00 94.31 117 PHE A O 1
ATOM 888 N N . GLU A 1 118 ? -6.109 -7.805 -11.961 1.00 93.75 118 GLU A N 1
ATOM 889 C CA . GLU A 1 118 ? -4.734 -7.347 -11.660 1.00 93.75 118 GLU A CA 1
ATOM 890 C C . GLU A 1 118 ? -4.301 -7.205 -10.174 1.00 93.75 118 GLU A C 1
ATOM 892 O O . GLU A 1 118 ? -3.337 -6.506 -9.891 1.00 93.75 118 GLU A O 1
ATOM 897 N N . ASP A 1 119 ? -4.905 -7.973 -9.256 1.00 95.00 119 ASP A N 1
ATOM 898 C CA . ASP A 1 119 ? -4.700 -8.011 -7.793 1.00 95.00 119 ASP A CA 1
ATOM 899 C C . ASP A 1 119 ? -3.298 -8.509 -7.334 1.00 95.00 119 ASP A C 1
ATOM 901 O O . ASP A 1 119 ? -3.150 -9.427 -6.512 1.00 95.00 119 ASP A O 1
ATOM 905 N N . TYR A 1 120 ? -2.218 -7.936 -7.869 1.00 94.06 120 TYR A N 1
ATOM 906 C CA . TYR A 1 120 ? -0.841 -8.413 -7.692 1.00 94.06 120 TYR A CA 1
ATOM 907 C C . TYR A 1 120 ? -0.361 -8.407 -6.237 1.00 94.06 120 TYR A C 1
ATOM 909 O O . TYR A 1 120 ? 0.512 -9.198 -5.875 1.00 94.06 120 TYR A O 1
ATOM 917 N N . LEU A 1 121 ? -0.926 -7.544 -5.386 1.00 93.75 121 LEU A N 1
ATOM 918 C CA . LEU A 1 121 ? -0.572 -7.458 -3.967 1.00 93.75 121 LEU A CA 1
ATOM 919 C C . LEU A 1 121 ? -1.420 -8.387 -3.082 1.00 93.75 121 LEU A C 1
ATOM 921 O O . LEU A 1 121 ? -1.105 -8.553 -1.898 1.00 93.75 121 LEU A O 1
ATOM 925 N N . ILE A 1 122 ? -2.453 -9.035 -3.635 1.00 94.38 122 ILE A N 1
ATOM 926 C CA . ILE A 1 122 ? -3.441 -9.829 -2.886 1.00 94.38 122 ILE A CA 1
ATOM 927 C C . ILE A 1 122 ? -3.442 -11.296 -3.306 1.00 94.38 122 ILE A C 1
ATOM 929 O O . ILE A 1 122 ? -3.371 -12.169 -2.441 1.00 94.38 122 ILE A O 1
ATOM 933 N N . GLU A 1 123 ? -3.503 -11.595 -4.600 1.00 94.94 123 GLU A N 1
ATOM 934 C CA . GLU A 1 123 ? -3.658 -12.972 -5.067 1.00 94.94 123 GLU A CA 1
ATOM 935 C C . GLU A 1 123 ? -2.349 -13.763 -4.963 1.00 94.94 123 GLU A C 1
ATOM 937 O O . GLU A 1 123 ? -1.284 -13.343 -5.425 1.00 94.94 123 GLU A O 1
ATOM 942 N N . ASP A 1 124 ? -2.425 -14.956 -4.375 1.00 93.88 124 ASP A N 1
ATOM 943 C CA . ASP A 1 124 ? -1.240 -15.776 -4.094 1.00 93.88 124 ASP A CA 1
ATOM 944 C C . ASP A 1 124 ? -0.545 -16.263 -5.376 1.00 93.88 124 ASP A C 1
ATOM 946 O O . ASP A 1 124 ? 0.668 -16.484 -5.381 1.00 93.88 124 ASP A O 1
ATOM 950 N N . LYS A 1 125 ? -1.288 -16.375 -6.486 1.00 93.31 125 LYS A N 1
ATOM 951 C CA . LYS A 1 125 ? -0.766 -16.829 -7.786 1.00 93.31 125 LYS A CA 1
ATOM 952 C C . LYS A 1 125 ? 0.373 -15.949 -8.322 1.00 93.31 125 LYS A C 1
ATOM 954 O O . LYS A 1 125 ? 1.274 -16.458 -8.989 1.00 93.31 125 LYS A O 1
ATOM 959 N N . TYR A 1 126 ? 0.367 -14.651 -8.010 1.00 92.06 126 TYR A N 1
ATOM 960 C CA . TYR A 1 126 ? 1.422 -13.723 -8.430 1.00 92.06 126 TYR A CA 1
ATOM 961 C C . TYR A 1 126 ? 2.637 -13.788 -7.505 1.00 92.06 126 TYR A C 1
ATOM 963 O O . TYR A 1 126 ? 3.775 -13.828 -7.964 1.00 92.06 126 TYR A O 1
ATOM 971 N N . VAL A 1 127 ? 2.409 -13.869 -6.194 1.00 87.69 127 VAL A N 1
ATOM 972 C CA . VAL A 1 127 ? 3.489 -13.878 -5.195 1.00 87.69 127 VAL A CA 1
ATOM 973 C C . VAL A 1 127 ? 4.240 -15.212 -5.159 1.00 87.69 127 VAL A C 1
ATOM 975 O O . VAL A 1 127 ? 5.448 -15.237 -4.934 1.00 87.69 127 VAL A O 1
ATOM 978 N N . ASN A 1 128 ? 3.556 -16.325 -5.428 1.00 87.12 128 ASN A N 1
ATOM 979 C CA . ASN A 1 128 ? 4.151 -17.664 -5.398 1.00 87.12 128 ASN A CA 1
ATOM 980 C C . ASN A 1 128 ? 4.822 -18.073 -6.722 1.00 87.12 128 ASN A C 1
ATOM 982 O O . ASN A 1 128 ? 5.322 -19.193 -6.829 1.00 87.12 128 ASN A O 1
ATOM 986 N N . GLY A 1 129 ? 4.832 -17.191 -7.728 1.00 83.00 129 GLY A N 1
ATOM 987 C CA . GLY A 1 129 ? 5.429 -17.465 -9.038 1.00 83.00 129 GLY A CA 1
ATOM 988 C C . GLY A 1 129 ? 4.644 -18.468 -9.891 1.00 83.00 129 GLY A C 1
ATOM 989 O O . GLY A 1 129 ? 5.223 -19.093 -10.777 1.00 83.00 129 GLY A O 1
ATOM 990 N N . GLU A 1 130 ? 3.341 -18.648 -9.638 1.00 90.56 130 GLU A N 1
ATOM 991 C CA . GLU A 1 130 ? 2.466 -19.436 -10.524 1.00 90.56 130 GLU A CA 1
ATOM 992 C C . GLU A 1 130 ? 2.209 -18.696 -11.844 1.00 90.56 130 GLU A C 1
ATOM 994 O O . GLU A 1 130 ? 2.071 -19.316 -12.900 1.00 90.56 130 GLU A O 1
ATOM 999 N N . VAL A 1 131 ? 2.185 -17.363 -11.780 1.00 90.12 131 VAL A N 1
ATOM 1000 C CA . VAL A 1 131 ? 2.192 -16.460 -12.931 1.00 90.12 131 VAL A CA 1
ATOM 1001 C C . VAL A 1 131 ? 3.587 -15.857 -13.051 1.00 90.12 131 VAL A C 1
ATOM 1003 O O . VAL A 1 131 ? 4.057 -15.225 -12.112 1.00 90.12 131 VAL A O 1
ATOM 1006 N N . LEU A 1 132 ? 4.244 -16.058 -14.195 1.00 89.19 132 LEU A N 1
ATOM 1007 C CA . LEU A 1 132 ? 5.587 -15.518 -14.452 1.00 89.19 132 LEU A CA 1
ATOM 1008 C C . LEU A 1 132 ? 5.557 -14.168 -15.173 1.00 89.19 132 LEU A C 1
ATOM 1010 O O . LEU A 1 132 ? 6.433 -13.343 -14.951 1.00 89.19 132 LEU A O 1
ATOM 1014 N N . ASP A 1 133 ? 4.527 -13.938 -15.984 1.00 89.25 133 ASP A N 1
ATOM 1015 C CA . ASP A 1 133 ? 4.343 -12.717 -16.760 1.00 89.25 133 ASP A CA 1
ATOM 1016 C C . ASP A 1 133 ? 2.856 -12.401 -16.887 1.00 89.25 133 ASP A C 1
ATOM 1018 O O . ASP A 1 133 ? 2.036 -13.289 -17.149 1.00 89.25 133 ASP A O 1
ATOM 1022 N N . ALA A 1 134 ? 2.516 -11.127 -16.734 1.00 91.12 134 A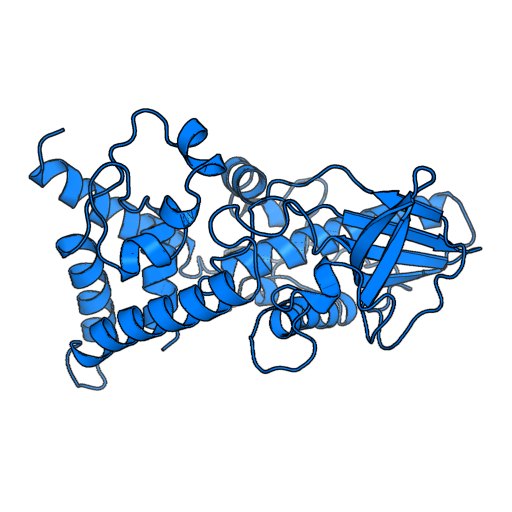LA A N 1
ATOM 1023 C CA . ALA A 1 134 ? 1.191 -10.590 -17.001 1.00 91.12 134 ALA A CA 1
ATOM 1024 C C . ALA A 1 134 ? 1.305 -9.122 -17.444 1.00 91.12 134 ALA A C 1
ATOM 1026 O O . ALA A 1 134 ? 2.397 -8.584 -17.629 1.00 91.12 134 ALA A O 1
ATOM 1027 N N . HIS A 1 135 ? 0.166 -8.473 -17.662 1.00 91.69 135 HIS A N 1
ATOM 1028 C CA . HIS A 1 135 ? 0.127 -7.034 -17.893 1.00 91.69 135 HIS A CA 1
ATOM 1029 C C . HIS A 1 135 ? 0.813 -6.301 -16.727 1.00 91.69 135 HIS A C 1
ATOM 1031 O O . HIS A 1 135 ? 0.556 -6.632 -15.582 1.00 91.69 135 HIS A O 1
ATOM 1037 N N . ASN A 1 136 ? 1.740 -5.373 -16.989 1.00 93.19 136 ASN A N 1
ATOM 1038 C CA . ASN A 1 136 ? 2.466 -4.616 -15.953 1.00 93.19 136 ASN A CA 1
ATOM 1039 C C . ASN A 1 136 ? 3.199 -5.448 -14.875 1.00 93.19 136 ASN A C 1
ATOM 1041 O O . ASN A 1 136 ? 3.672 -4.873 -13.895 1.00 93.19 136 ASN A O 1
ATOM 1045 N N . PHE A 1 137 ? 3.329 -6.766 -15.031 1.00 94.31 137 PHE A N 1
ATOM 1046 C CA . PHE A 1 137 ? 3.855 -7.659 -14.003 1.00 94.31 137 PHE A CA 1
ATOM 1047 C C . PHE A 1 137 ? 4.839 -8.658 -14.603 1.00 94.31 137 PHE A C 1
ATOM 1049 O O . PHE A 1 137 ? 4.586 -9.248 -15.654 1.00 94.31 137 PHE A O 1
ATOM 1056 N N . HIS A 1 138 ? 5.946 -8.872 -13.899 1.00 94.12 138 HIS A N 1
ATOM 1057 C CA . HIS A 1 138 ? 7.005 -9.787 -14.308 1.00 94.12 138 HIS A CA 1
ATOM 1058 C C . HIS A 1 138 ? 7.637 -10.468 -13.093 1.00 94.12 138 HIS A C 1
ATOM 1060 O O . HIS A 1 138 ? 7.801 -9.851 -12.038 1.00 94.12 138 HIS A O 1
ATOM 1066 N N . VAL A 1 139 ? 8.037 -11.729 -13.246 1.00 92.88 139 VAL A N 1
ATOM 1067 C CA . VAL A 1 139 ? 8.828 -12.461 -12.254 1.00 92.88 139 VAL A CA 1
ATOM 1068 C C . VAL A 1 139 ? 10.265 -12.581 -12.740 1.00 92.88 139 VAL A C 1
ATOM 1070 O O . VAL A 1 139 ? 10.614 -13.479 -13.507 1.00 92.88 139 VAL A O 1
ATOM 1073 N N . GLY A 1 140 ? 11.115 -11.699 -12.223 1.00 90.06 140 GLY A N 1
ATOM 1074 C CA . GLY A 1 140 ? 12.552 -11.792 -12.424 1.00 90.06 140 GLY A CA 1
ATOM 1075 C C . GLY A 1 140 ? 13.187 -12.910 -11.603 1.00 90.06 140 GLY A C 1
ATOM 1076 O O . GLY A 1 140 ? 12.611 -13.392 -10.624 1.00 90.06 140 GLY A O 1
ATOM 1077 N N . LYS A 1 141 ? 14.396 -13.322 -11.986 1.00 89.88 141 LYS A N 1
ATOM 1078 C CA . LYS A 1 141 ? 15.147 -14.379 -11.305 1.00 89.88 141 LYS A CA 1
ATOM 1079 C C . LYS A 1 141 ? 16.616 -13.989 -11.176 1.00 89.88 141 LYS A C 1
ATOM 1081 O O . LYS A 1 141 ? 17.216 -13.598 -12.174 1.00 89.88 141 LYS A O 1
ATOM 1086 N N . ASP A 1 142 ? 17.180 -14.100 -9.977 1.00 87.94 142 ASP A N 1
ATOM 1087 C CA . ASP A 1 142 ? 18.614 -13.864 -9.759 1.00 87.94 142 ASP A CA 1
ATOM 1088 C C . ASP A 1 142 ? 19.484 -15.084 -10.135 1.00 87.94 142 ASP A C 1
ATOM 1090 O O . ASP A 1 142 ? 18.990 -16.118 -10.600 1.00 87.94 142 ASP A O 1
ATOM 1094 N N . GLU A 1 143 ? 20.801 -14.964 -9.943 1.00 86.50 143 GLU A N 1
ATOM 1095 C CA . GLU A 1 143 ? 21.775 -16.018 -10.258 1.00 86.50 143 GLU A CA 1
ATOM 1096 C C . GLU A 1 143 ? 21.565 -17.308 -9.442 1.00 86.50 143 GLU A C 1
ATOM 1098 O O . GLU A 1 143 ? 21.773 -18.409 -9.962 1.00 86.50 143 GLU A O 1
ATOM 1103 N N . ASP A 1 144 ? 21.116 -17.183 -8.188 1.00 88.12 144 ASP A N 1
ATOM 1104 C CA . ASP A 1 144 ? 20.821 -18.305 -7.282 1.00 88.12 144 ASP A CA 1
ATOM 1105 C C . ASP A 1 144 ? 19.456 -18.948 -7.571 1.00 88.12 144 ASP A C 1
ATOM 1107 O O . ASP A 1 144 ? 19.139 -20.064 -7.144 1.00 88.12 144 ASP A O 1
ATOM 1111 N N . GLY A 1 145 ? 18.650 -18.253 -8.358 1.00 87.06 145 GLY A N 1
ATOM 1112 C CA . GLY A 1 145 ? 17.366 -18.676 -8.839 1.00 87.06 145 GLY A CA 1
ATOM 1113 C C . GLY A 1 145 ? 16.182 -18.320 -7.956 1.00 87.06 145 GLY A C 1
ATOM 1114 O O . GLY A 1 145 ? 15.113 -18.915 -8.122 1.00 87.06 145 GLY A O 1
ATOM 1115 N N . VAL A 1 146 ? 16.368 -17.352 -7.065 1.00 88.81 146 VAL A N 1
ATOM 1116 C CA . VAL A 1 146 ? 15.312 -16.716 -6.286 1.00 88.81 146 VAL A CA 1
ATOM 1117 C C . VAL A 1 146 ? 14.423 -15.910 -7.227 1.00 88.81 146 VAL A C 1
ATOM 1119 O O . VAL A 1 146 ? 14.906 -15.207 -8.113 1.00 88.81 146 VAL A O 1
ATOM 1122 N N . LEU A 1 147 ? 13.109 -16.052 -7.051 1.00 90.12 147 LEU A N 1
ATOM 1123 C CA . LEU A 1 147 ? 12.105 -15.359 -7.851 1.00 90.12 147 LEU A CA 1
ATOM 1124 C C . LEU A 1 147 ? 11.735 -14.020 -7.212 1.00 90.12 147 LEU A C 1
ATOM 1126 O O . LEU A 1 147 ? 11.514 -13.946 -6.002 1.00 90.12 147 LEU A O 1
ATOM 1130 N N . TYR A 1 148 ? 11.583 -12.998 -8.050 1.00 91.31 148 TYR A N 1
ATOM 1131 C CA . TYR A 1 148 ? 11.208 -11.638 -7.671 1.00 91.31 148 TYR A CA 1
ATOM 1132 C C . TYR A 1 148 ? 9.959 -11.187 -8.441 1.00 91.31 148 TYR A C 1
ATOM 1134 O O . TYR A 1 148 ? 10.064 -10.485 -9.452 1.00 91.31 148 TYR A O 1
ATOM 1142 N N . PRO A 1 149 ? 8.759 -11.582 -7.975 1.00 93.00 149 PRO A N 1
ATOM 1143 C CA . PRO A 1 149 ? 7.495 -11.035 -8.457 1.00 93.00 149 PRO A CA 1
ATOM 1144 C C . PRO A 1 149 ? 7.490 -9.512 -8.371 1.00 93.00 149 PRO A C 1
ATOM 1146 O O . PRO A 1 149 ? 7.729 -8.967 -7.293 1.00 93.00 149 PRO A O 1
ATOM 1149 N N . THR A 1 150 ? 7.222 -8.833 -9.482 1.00 94.12 150 THR A N 1
ATOM 1150 C CA . THR A 1 150 ? 7.388 -7.383 -9.607 1.00 94.12 150 THR A CA 1
ATOM 1151 C C . THR A 1 150 ? 6.201 -6.728 -10.301 1.00 94.12 150 THR A C 1
ATOM 1153 O O . THR A 1 150 ? 5.820 -7.162 -11.385 1.00 94.12 150 THR A O 1
ATOM 1156 N N . ILE A 1 151 ? 5.697 -5.621 -9.745 1.00 94.88 151 ILE A N 1
ATOM 1157 C CA . ILE A 1 151 ? 4.872 -4.661 -10.498 1.00 94.88 151 ILE A CA 1
ATOM 1158 C C . ILE A 1 151 ? 5.809 -3.673 -11.188 1.00 94.88 151 ILE A C 1
ATOM 1160 O O . ILE A 1 151 ? 6.608 -3.006 -10.530 1.00 94.88 151 ILE A O 1
ATOM 1164 N N . LEU A 1 152 ? 5.717 -3.586 -12.510 1.00 95.81 152 LEU A N 1
ATOM 1165 C CA . LEU A 1 152 ? 6.535 -2.721 -13.348 1.00 95.81 152 LEU A CA 1
ATOM 1166 C C . LEU A 1 152 ? 5.921 -1.320 -13.424 1.00 95.81 152 LEU A C 1
ATOM 1168 O O . LEU A 1 152 ? 4.772 -1.134 -13.836 1.00 95.81 152 LEU A O 1
ATOM 1172 N N . PHE A 1 153 ? 6.708 -0.310 -13.076 1.00 95.00 153 PHE A N 1
ATOM 1173 C CA . PHE A 1 153 ? 6.298 1.088 -13.108 1.00 95.00 153 PHE A CA 1
ATOM 1174 C C . PHE A 1 153 ? 6.758 1.768 -14.383 1.00 95.00 153 PHE A C 1
ATOM 1176 O O . PHE A 1 153 ? 5.916 2.137 -15.203 1.00 95.00 153 PHE A O 1
ATOM 1183 N N . PHE A 1 154 ? 8.070 1.867 -14.585 1.00 94.69 154 PHE A N 1
ATOM 1184 C CA . PHE A 1 154 ? 8.651 2.729 -15.608 1.00 94.69 154 PHE A CA 1
ATOM 1185 C C . PHE A 1 154 ? 9.549 1.967 -16.570 1.00 94.69 154 PHE A C 1
ATOM 1187 O O . PHE A 1 154 ? 10.227 1.025 -16.168 1.00 94.69 154 PHE A O 1
ATOM 1194 N N . ALA A 1 155 ? 9.605 2.427 -17.815 1.00 94.19 155 ALA A N 1
ATOM 1195 C CA . ALA A 1 155 ? 10.595 2.025 -18.800 1.00 94.19 155 ALA A CA 1
ATOM 1196 C C . ALA A 1 155 ? 11.225 3.263 -19.446 1.00 94.19 155 ALA A C 1
ATOM 1198 O O . ALA A 1 155 ? 10.582 4.301 -19.595 1.00 94.19 155 ALA A O 1
ATOM 1199 N N . GLY A 1 156 ? 12.490 3.151 -19.831 1.00 92.62 156 GLY A N 1
ATOM 1200 C CA . GLY A 1 156 ? 13.210 4.196 -20.546 1.00 92.62 156 GLY A CA 1
ATOM 1201 C C . GLY A 1 156 ? 14.427 3.629 -21.262 1.00 92.62 156 GLY A C 1
ATOM 1202 O O . GLY A 1 156 ? 14.886 2.529 -20.954 1.00 92.62 156 GLY A O 1
ATOM 1203 N N . ASN A 1 157 ? 14.945 4.382 -22.228 1.00 92.38 157 ASN A N 1
ATOM 1204 C CA . ASN A 1 157 ? 16.150 4.016 -22.968 1.00 92.38 157 ASN A CA 1
ATOM 1205 C C . ASN A 1 157 ? 17.292 4.978 -22.632 1.00 92.38 157 ASN A C 1
ATOM 1207 O O . ASN A 1 157 ? 17.057 6.152 -22.356 1.00 92.38 157 ASN A O 1
ATOM 1211 N N . TYR A 1 158 ? 18.522 4.485 -22.696 1.00 92.31 158 TYR A N 1
ATOM 1212 C CA . TYR A 1 158 ? 19.738 5.268 -22.483 1.00 92.31 158 TYR A CA 1
ATOM 1213 C C . TYR A 1 158 ? 20.789 4.907 -23.539 1.00 92.31 158 TYR A C 1
ATOM 1215 O O . TYR A 1 158 ? 20.824 3.781 -24.021 1.00 92.31 158 TYR A O 1
ATOM 1223 N N . GLU A 1 159 ? 21.662 5.834 -23.918 1.00 93.31 159 GLU A N 1
ATOM 1224 C CA . GLU A 1 159 ? 22.792 5.567 -24.825 1.00 93.31 159 GLU A CA 1
ATOM 1225 C C . GLU A 1 159 ? 24.140 5.662 -24.106 1.00 93.31 159 GLU A C 1
ATOM 1227 O O . GLU A 1 159 ? 25.142 5.099 -24.555 1.00 93.31 159 GLU A O 1
ATOM 1232 N N . THR A 1 160 ? 24.169 6.364 -22.973 1.00 92.56 160 THR A N 1
ATOM 1233 C CA . THR A 1 160 ? 25.375 6.607 -22.179 1.00 92.56 160 THR A CA 1
ATOM 1234 C C . THR A 1 160 ? 25.197 6.193 -20.719 1.00 92.56 160 THR A C 1
ATOM 1236 O O . THR A 1 160 ? 24.090 6.167 -20.187 1.00 92.56 160 THR A O 1
ATOM 1239 N N . GLU A 1 161 ? 26.309 5.929 -20.031 1.00 91.69 161 GLU A N 1
ATOM 1240 C CA . GLU A 1 161 ? 26.316 5.653 -18.583 1.00 91.69 161 GLU A CA 1
ATOM 1241 C C . GLU A 1 161 ? 25.781 6.827 -17.744 1.00 91.69 161 GLU A C 1
ATOM 1243 O O . GLU A 1 161 ? 25.195 6.636 -16.676 1.00 91.69 161 GLU A O 1
ATOM 1248 N N . GLU A 1 162 ? 25.967 8.061 -18.226 1.00 89.69 162 GLU A N 1
ATOM 1249 C CA . GLU A 1 162 ? 25.433 9.258 -17.575 1.00 89.69 162 GLU A CA 1
ATOM 1250 C C . GLU A 1 162 ? 23.900 9.291 -17.655 1.00 89.69 162 GLU A C 1
ATOM 1252 O O . GLU A 1 162 ? 23.237 9.584 -16.659 1.00 89.69 162 GLU A O 1
ATOM 1257 N N . GLU A 1 163 ? 23.331 8.950 -18.813 1.00 90.00 163 GLU A N 1
ATOM 1258 C CA . GLU A 1 163 ? 21.881 8.827 -18.990 1.00 90.00 163 GLU A CA 1
ATOM 1259 C C . GLU A 1 163 ? 21.312 7.669 -18.175 1.00 90.00 163 GLU A C 1
ATOM 1261 O O . GLU A 1 163 ? 20.318 7.867 -17.484 1.00 90.00 163 GLU A O 1
ATOM 1266 N N . TYR A 1 164 ? 21.969 6.503 -18.175 1.00 90.56 164 TYR A N 1
ATOM 1267 C CA . TYR A 1 164 ? 21.581 5.367 -17.333 1.00 90.56 164 TYR A CA 1
ATOM 1268 C C . TYR A 1 164 ? 21.507 5.760 -15.853 1.00 90.56 164 TYR A C 1
ATOM 1270 O O . TYR A 1 164 ? 20.504 5.508 -15.185 1.00 90.56 164 TYR A O 1
ATOM 1278 N N . SER A 1 165 ? 22.546 6.430 -15.346 1.00 88.50 165 SER A N 1
ATOM 1279 C CA . SER A 1 165 ? 22.616 6.848 -13.942 1.00 88.50 165 SER A CA 1
ATOM 1280 C C . SER A 1 165 ? 21.505 7.840 -13.584 1.00 88.50 165 SER A C 1
ATOM 1282 O O . SER A 1 165 ? 20.857 7.686 -12.549 1.00 88.50 165 SER A O 1
ATOM 1284 N N . LYS A 1 166 ? 21.239 8.826 -14.455 1.00 84.88 166 LYS A N 1
ATOM 1285 C CA . LYS A 1 166 ? 20.140 9.789 -14.274 1.00 84.88 166 LYS A CA 1
ATOM 1286 C C . LYS A 1 166 ? 18.775 9.103 -14.316 1.00 84.88 166 LYS A C 1
ATOM 1288 O O . LYS A 1 166 ? 17.944 9.355 -13.449 1.00 84.88 166 LYS A O 1
ATOM 1293 N N . LEU A 1 167 ? 18.560 8.220 -15.291 1.00 87.56 167 LEU A N 1
ATOM 1294 C CA . LEU A 1 167 ? 17.311 7.485 -15.477 1.00 87.56 167 LEU A CA 1
ATOM 1295 C C . LEU A 1 167 ? 16.996 6.613 -14.259 1.00 87.56 167 LEU A C 1
ATOM 1297 O O . LEU A 1 167 ? 15.894 6.677 -13.717 1.00 87.56 167 LEU A O 1
ATOM 1301 N N . LYS A 1 168 ? 17.991 5.854 -13.787 1.00 87.75 168 LYS A N 1
ATOM 1302 C CA . LYS A 1 168 ? 17.881 5.015 -12.592 1.00 87.75 168 LYS A CA 1
ATOM 1303 C C . LYS A 1 168 ? 17.529 5.832 -11.351 1.00 87.75 168 LYS A C 1
ATOM 1305 O O . LYS A 1 168 ? 16.666 5.413 -10.584 1.00 87.75 168 LYS A O 1
ATOM 1310 N N . GLN A 1 169 ? 18.176 6.983 -11.164 1.00 83.44 169 GLN A N 1
ATOM 1311 C CA . GLN A 1 169 ? 17.891 7.867 -10.037 1.00 83.44 169 GLN A CA 1
ATOM 1312 C C . GLN A 1 169 ? 16.444 8.375 -10.080 1.00 83.44 169 GLN A C 1
ATOM 1314 O O . GLN A 1 169 ? 15.708 8.184 -9.120 1.00 83.44 169 GLN A O 1
ATOM 1319 N N . ILE A 1 170 ? 15.995 8.914 -11.216 1.00 81.88 170 ILE A N 1
ATOM 1320 C CA . ILE A 1 170 ? 14.637 9.469 -11.349 1.00 81.88 170 ILE A CA 1
ATOM 1321 C C . ILE A 1 170 ? 13.565 8.398 -11.146 1.00 81.88 170 ILE A C 1
ATOM 1323 O O . ILE A 1 170 ? 12.596 8.623 -10.424 1.00 81.88 170 ILE A O 1
ATOM 1327 N N . MET A 1 171 ? 13.741 7.216 -11.744 1.00 87.50 171 MET A N 1
ATOM 1328 C CA . MET A 1 171 ? 12.818 6.093 -11.555 1.00 87.50 171 MET A CA 1
ATOM 1329 C C . MET A 1 171 ? 12.743 5.650 -10.088 1.00 87.50 171 MET A C 1
ATOM 1331 O O . MET A 1 171 ? 11.655 5.353 -9.588 1.00 87.50 171 MET A O 1
ATOM 1335 N N . SER A 1 172 ? 13.882 5.621 -9.389 1.00 83.75 172 SER A N 1
ATOM 1336 C CA . SER A 1 172 ? 13.938 5.315 -7.957 1.00 83.75 172 SER A CA 1
ATOM 1337 C C . SER A 1 172 ? 13.187 6.363 -7.137 1.00 83.75 172 SER A C 1
ATOM 1339 O O . SER A 1 172 ? 12.374 6.012 -6.280 1.00 83.75 172 SER A O 1
ATOM 1341 N N . ASP A 1 173 ? 13.401 7.643 -7.428 1.00 79.44 173 ASP A N 1
ATOM 1342 C CA . ASP A 1 173 ? 12.762 8.719 -6.681 1.00 79.44 173 ASP A CA 1
ATOM 1343 C C . ASP A 1 173 ? 11.238 8.744 -6.909 1.00 79.44 173 ASP A C 1
ATOM 1345 O O . ASP A 1 173 ? 10.454 8.872 -5.966 1.00 79.44 173 ASP A O 1
ATOM 1349 N N . TYR A 1 174 ? 10.781 8.539 -8.149 1.00 83.69 174 TYR A N 1
ATOM 1350 C CA . TYR A 1 174 ? 9.352 8.412 -8.454 1.00 83.69 174 TYR A CA 1
ATOM 1351 C C . TYR A 1 174 ? 8.717 7.173 -7.830 1.00 83.69 174 TYR A C 1
ATOM 1353 O O . TYR A 1 174 ? 7.583 7.247 -7.357 1.00 83.69 174 TYR A O 1
ATOM 1361 N N . THR A 1 175 ? 9.448 6.061 -7.753 1.00 86.50 175 THR A N 1
ATOM 1362 C CA . THR A 1 175 ? 9.001 4.867 -7.025 1.00 86.50 175 THR A CA 1
ATOM 1363 C C . THR A 1 175 ? 8.772 5.184 -5.546 1.00 86.50 175 THR A C 1
ATOM 1365 O O . THR A 1 175 ? 7.745 4.799 -4.985 1.00 86.50 175 THR A O 1
ATOM 1368 N N . LEU A 1 176 ? 9.676 5.941 -4.916 1.00 81.12 176 LEU A N 1
ATOM 1369 C CA . LEU A 1 176 ? 9.523 6.364 -3.524 1.00 81.12 176 LEU A CA 1
ATOM 1370 C C . LEU A 1 176 ? 8.304 7.275 -3.321 1.00 81.12 176 LEU A C 1
ATOM 1372 O O . LEU A 1 176 ? 7.551 7.070 -2.363 1.00 81.12 176 LEU A O 1
ATOM 1376 N N . ILE A 1 177 ? 8.074 8.241 -4.222 1.00 80.62 177 ILE A N 1
ATOM 1377 C CA . ILE A 1 177 ? 6.870 9.089 -4.187 1.00 80.62 177 ILE A CA 1
ATOM 1378 C C . ILE A 1 177 ? 5.616 8.234 -4.263 1.00 80.62 177 ILE A C 1
ATOM 1380 O O . ILE A 1 177 ? 4.739 8.384 -3.414 1.00 80.62 177 ILE A O 1
ATOM 1384 N N . ILE A 1 178 ? 5.526 7.360 -5.268 1.00 87.19 178 ILE A N 1
ATOM 1385 C CA . ILE A 1 178 ? 4.344 6.532 -5.512 1.00 87.19 178 ILE A CA 1
ATOM 1386 C C . ILE A 1 178 ? 4.030 5.698 -4.272 1.00 87.19 178 ILE A C 1
ATOM 1388 O O . ILE A 1 178 ? 2.921 5.778 -3.752 1.00 87.19 178 ILE A O 1
ATOM 1392 N N . CYS A 1 179 ? 5.011 4.961 -3.749 1.00 86.12 179 CYS A N 1
ATOM 1393 C CA . CYS A 1 179 ? 4.820 4.084 -2.596 1.00 86.12 179 CYS A CA 1
ATOM 1394 C C . CYS A 1 179 ? 4.464 4.860 -1.321 1.00 86.12 179 CYS A C 1
ATOM 1396 O O . CYS A 1 179 ? 3.612 4.424 -0.543 1.00 86.12 179 CYS A O 1
ATOM 1398 N N . THR A 1 180 ? 5.077 6.028 -1.108 1.00 80.38 180 THR A N 1
ATOM 1399 C CA . THR A 1 180 ? 4.782 6.865 0.062 1.00 80.38 180 THR A CA 1
ATOM 1400 C C . THR A 1 180 ? 3.391 7.484 -0.029 1.00 80.38 180 THR A C 1
ATOM 1402 O O . THR A 1 180 ? 2.632 7.429 0.939 1.00 80.38 180 THR A O 1
ATOM 1405 N N . ALA A 1 181 ? 3.038 8.054 -1.184 1.00 83.50 181 ALA A N 1
ATOM 1406 C CA . ALA A 1 181 ? 1.714 8.615 -1.419 1.00 83.50 181 ALA A CA 1
ATOM 1407 C C . ALA A 1 181 ? 0.644 7.530 -1.272 1.00 83.50 181 ALA A C 1
ATOM 1409 O O . ALA A 1 181 ? -0.309 7.717 -0.521 1.00 83.50 181 ALA A O 1
ATOM 1410 N N . PHE A 1 182 ? 0.863 6.362 -1.880 1.00 88.88 182 PHE A N 1
ATOM 1411 C CA . PHE A 1 182 ? -0.047 5.226 -1.800 1.00 88.88 182 PHE A CA 1
ATOM 1412 C C . PHE A 1 182 ? -0.285 4.800 -0.347 1.00 88.88 182 PHE A C 1
ATOM 1414 O O . PHE A 1 182 ? -1.425 4.703 0.102 1.00 88.88 182 PHE A O 1
ATOM 1421 N N . ASN A 1 183 ? 0.785 4.655 0.444 1.00 84.69 183 ASN A N 1
ATOM 1422 C CA . ASN A 1 183 ? 0.670 4.315 1.859 1.00 84.69 183 ASN A CA 1
ATOM 1423 C C . ASN A 1 183 ? -0.148 5.341 2.668 1.00 84.69 183 ASN A C 1
ATOM 1425 O O . ASN A 1 183 ? -0.774 4.964 3.660 1.00 84.69 183 ASN A O 1
ATOM 1429 N N . ARG A 1 184 ? -0.151 6.626 2.291 1.00 81.25 184 ARG A N 1
ATOM 1430 C CA . ARG A 1 184 ? -0.938 7.672 2.969 1.00 81.25 184 ARG A CA 1
ATOM 1431 C C . ARG A 1 184 ? -2.378 7.758 2.473 1.00 81.25 184 ARG A C 1
ATOM 1433 O O . ARG A 1 184 ? -3.274 8.019 3.278 1.00 81.25 184 ARG A O 1
ATOM 1440 N N . ASP A 1 185 ? -2.575 7.560 1.180 1.00 86.75 185 ASP A N 1
ATOM 1441 C CA . ASP A 1 185 ? -3.866 7.699 0.514 1.00 86.75 185 ASP A CA 1
ATOM 1442 C C . ASP A 1 185 ? -4.777 6.505 0.774 1.00 86.75 185 ASP A C 1
ATOM 1444 O O . ASP A 1 185 ? -5.975 6.701 0.967 1.00 86.75 185 ASP A O 1
ATOM 1448 N N . HIS A 1 186 ? -4.195 5.311 0.899 1.00 90.88 186 HIS A N 1
ATOM 1449 C CA . HIS A 1 186 ? -4.920 4.053 1.041 1.00 90.88 186 HIS A CA 1
ATOM 1450 C C . HIS A 1 186 ? -4.814 3.498 2.462 1.00 90.88 186 HIS A C 1
ATOM 1452 O O . HIS A 1 186 ? -4.180 2.477 2.740 1.00 90.88 186 HIS A O 1
ATOM 1458 N N . ALA A 1 187 ? -5.435 4.199 3.414 1.00 90.62 187 ALA A N 1
ATOM 1459 C CA . ALA A 1 187 ? -5.471 3.793 4.822 1.00 90.62 187 ALA A CA 1
ATOM 1460 C C . ALA A 1 187 ? -6.189 2.4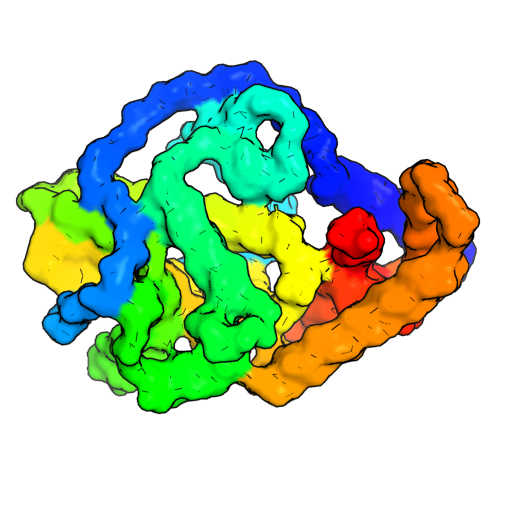46 5.050 1.00 90.62 187 ALA A C 1
ATOM 1462 O O . ALA A 1 187 ? -5.976 1.785 6.072 1.00 90.62 187 ALA A O 1
ATOM 1463 N N . GLU A 1 188 ? -7.032 2.052 4.102 1.00 93.94 188 GLU A N 1
ATOM 1464 C CA . GLU A 1 188 ? -7.733 0.782 4.004 1.00 93.94 188 GLU A CA 1
ATOM 1465 C C . GLU A 1 188 ? -6.824 -0.385 3.593 1.00 93.94 188 GLU A C 1
ATOM 1467 O O . GLU A 1 188 ? -7.156 -1.529 3.911 1.00 93.94 188 GLU A O 1
ATOM 1472 N N . VAL A 1 189 ? -5.670 -0.129 2.968 1.00 94.50 189 VAL A N 1
ATOM 1473 C CA . VAL A 1 189 ? -4.688 -1.150 2.566 1.00 94.50 189 VAL A CA 1
ATOM 1474 C C . VAL A 1 189 ? -3.764 -1.470 3.750 1.00 94.50 189 VAL A C 1
ATOM 1476 O O . VAL A 1 189 ? -2.626 -1.022 3.857 1.00 94.50 189 VAL A O 1
ATOM 1479 N N . PHE A 1 190 ? -4.289 -2.225 4.718 1.00 92.88 190 PHE A N 1
ATOM 1480 C CA . PHE A 1 190 ? -3.613 -2.523 5.992 1.00 92.88 190 PHE A CA 1
ATOM 1481 C C . PHE A 1 190 ? -2.660 -3.730 5.934 1.00 92.88 190 PHE A C 1
ATOM 1483 O O . PHE A 1 190 ? -1.925 -3.976 6.892 1.00 92.88 190 PHE A O 1
ATOM 1490 N N . TRP A 1 191 ? -2.729 -4.541 4.876 1.00 93.00 191 TRP A N 1
ATOM 1491 C CA . TRP A 1 191 ? -2.027 -5.827 4.808 1.00 93.00 191 TRP A CA 1
ATOM 1492 C C . TRP A 1 191 ? -0.610 -5.727 4.254 1.00 93.00 191 TRP A C 1
ATOM 1494 O O . TRP A 1 191 ? 0.144 -6.695 4.363 1.00 93.00 191 TRP A O 1
ATOM 1504 N N . LEU A 1 192 ? -0.232 -4.585 3.683 1.00 89.38 192 LEU A N 1
ATOM 1505 C CA . LEU A 1 192 ? 1.131 -4.367 3.223 1.00 89.38 192 LEU A CA 1
ATOM 1506 C C . LEU A 1 192 ? 2.079 -4.186 4.411 1.00 89.38 192 LEU A C 1
ATOM 1508 O O . LEU A 1 192 ? 1.715 -3.639 5.454 1.00 89.38 192 LEU A O 1
ATOM 1512 N N . GLY A 1 193 ? 3.302 -4.681 4.254 1.00 81.19 193 GLY A N 1
ATOM 1513 C CA . GLY A 1 193 ? 4.406 -4.374 5.151 1.00 81.19 193 GLY A CA 1
ATOM 1514 C C . GLY A 1 193 ? 4.828 -2.908 5.030 1.00 81.19 193 GLY A C 1
ATOM 1515 O O . GLY A 1 193 ? 4.303 -2.145 4.221 1.00 81.19 193 GLY A O 1
ATOM 1516 N N . THR A 1 194 ? 5.804 -2.499 5.838 1.00 74.75 194 THR A N 1
ATOM 1517 C CA . THR A 1 194 ? 6.367 -1.141 5.749 1.00 74.75 194 THR A CA 1
ATOM 1518 C C . THR A 1 194 ? 7.534 -1.054 4.775 1.00 74.75 194 THR A C 1
ATOM 1520 O O . THR A 1 194 ? 8.022 0.037 4.517 1.00 74.75 194 THR A O 1
ATOM 1523 N N . VAL A 1 195 ? 7.986 -2.187 4.236 1.00 79.44 195 VAL A N 1
ATOM 1524 C CA . VAL A 1 195 ? 9.213 -2.279 3.452 1.00 79.44 195 VAL A CA 1
ATOM 1525 C C . VAL A 1 195 ? 8.889 -2.534 1.988 1.00 79.44 195 VAL A C 1
ATOM 1527 O O . VAL A 1 195 ? 8.210 -3.505 1.659 1.00 79.44 195 VAL A O 1
ATOM 1530 N N . VAL A 1 196 ? 9.429 -1.688 1.114 1.00 81.94 196 VAL A N 1
ATOM 1531 C CA . VAL A 1 196 ? 9.361 -1.844 -0.341 1.00 81.94 196 VAL A CA 1
ATOM 1532 C C . VAL A 1 196 ? 10.763 -2.074 -0.882 1.00 81.94 196 VAL A C 1
ATOM 1534 O O . VAL A 1 196 ? 11.682 -1.327 -0.561 1.00 81.94 196 VAL A O 1
ATOM 1537 N N . SER A 1 197 ? 10.933 -3.087 -1.727 1.00 88.44 197 SER A N 1
ATOM 1538 C CA . SER A 1 197 ? 12.195 -3.329 -2.429 1.00 88.44 197 SER A CA 1
ATOM 1539 C C . SER A 1 197 ? 12.066 -2.862 -3.879 1.00 88.44 197 SER A C 1
ATOM 1541 O O . SER A 1 197 ? 11.345 -3.509 -4.647 1.00 88.44 197 SER A O 1
ATOM 1543 N N . PRO A 1 198 ? 12.717 -1.749 -4.269 1.00 89.94 198 PRO A N 1
ATOM 1544 C CA . PRO A 1 198 ? 12.762 -1.341 -5.663 1.00 89.94 198 PRO A CA 1
ATOM 1545 C C . PRO A 1 198 ? 13.578 -2.354 -6.467 1.00 89.94 198 PRO A C 1
ATOM 1547 O O . PRO A 1 198 ? 14.534 -2.951 -5.969 1.00 89.94 198 PRO A O 1
ATOM 1550 N N . VAL A 1 199 ? 13.214 -2.537 -7.727 1.00 93.00 199 VAL A N 1
ATOM 1551 C CA . VAL A 1 199 ? 13.908 -3.440 -8.644 1.00 93.00 199 VAL A CA 1
ATOM 1552 C C . VAL A 1 199 ? 14.115 -2.755 -9.980 1.00 93.00 199 VAL A C 1
ATOM 1554 O O . VAL A 1 199 ? 13.258 -2.005 -10.449 1.00 93.00 199 VAL A O 1
ATOM 1557 N N . THR A 1 200 ? 15.264 -3.020 -10.591 1.00 95.06 200 THR A N 1
ATOM 1558 C CA . THR A 1 200 ? 15.578 -2.592 -11.950 1.00 95.06 200 THR A CA 1
ATOM 1559 C C . THR A 1 200 ? 15.945 -3.784 -12.816 1.00 95.06 200 THR A C 1
ATOM 1561 O O . THR A 1 200 ? 16.690 -4.659 -12.377 1.00 95.06 200 THR A O 1
ATOM 1564 N N . TYR A 1 201 ? 15.466 -3.764 -14.053 1.00 95.75 201 TYR A N 1
ATOM 1565 C CA . TYR A 1 201 ? 15.804 -4.698 -15.113 1.00 95.75 201 TYR A CA 1
ATOM 1566 C C . TYR A 1 201 ? 16.542 -3.952 -16.213 1.00 95.75 201 TYR A C 1
ATOM 1568 O O . TYR A 1 201 ? 16.051 -2.934 -16.706 1.00 95.75 201 TYR A O 1
ATOM 1576 N N . THR A 1 202 ? 17.687 -4.482 -16.623 1.00 94.62 202 THR A N 1
ATOM 1577 C CA . THR A 1 202 ? 18.482 -3.920 -17.713 1.00 94.62 202 THR A CA 1
ATOM 1578 C C . THR A 1 202 ? 18.552 -4.915 -18.862 1.00 94.62 202 THR A C 1
ATOM 1580 O O . THR A 1 202 ? 18.999 -6.049 -18.688 1.00 94.62 202 THR A O 1
ATOM 1583 N N . GLN A 1 203 ? 18.125 -4.501 -20.055 1.00 91.75 203 GLN A N 1
ATOM 1584 C CA . GLN A 1 203 ? 18.197 -5.322 -21.263 1.00 91.75 203 GLN A CA 1
ATOM 1585 C C . GLN A 1 203 ? 18.669 -4.468 -22.443 1.00 91.75 203 GLN A C 1
ATOM 1587 O O . GLN A 1 203 ? 17.959 -3.593 -22.935 1.00 91.75 203 GLN A O 1
ATOM 1592 N N . GLY A 1 204 ? 19.897 -4.711 -22.909 1.00 91.12 204 GLY A N 1
ATOM 1593 C CA . GLY A 1 204 ? 20.506 -3.882 -23.947 1.00 91.12 204 GLY A CA 1
ATOM 1594 C C . GLY A 1 204 ? 20.667 -2.435 -23.478 1.00 91.12 204 GLY A C 1
ATOM 1595 O O . GLY A 1 204 ? 21.485 -2.163 -22.607 1.00 91.12 204 GLY A O 1
ATOM 1596 N N . ASN A 1 205 ? 19.907 -1.523 -24.080 1.00 92.50 205 ASN A N 1
ATOM 1597 C CA . ASN A 1 205 ? 19.905 -0.094 -23.768 1.00 92.50 205 ASN A CA 1
ATOM 1598 C C . ASN A 1 205 ? 18.602 0.370 -23.086 1.00 92.50 205 ASN A C 1
ATOM 1600 O O . ASN A 1 205 ? 18.351 1.571 -22.986 1.00 92.50 205 ASN A O 1
ATOM 1604 N N . GLN A 1 206 ? 17.769 -0.581 -22.656 1.00 93.44 206 GLN A N 1
ATOM 1605 C CA . GLN A 1 206 ? 16.522 -0.337 -21.949 1.00 93.44 206 GLN A CA 1
ATOM 1606 C C . GLN A 1 206 ? 16.706 -0.584 -20.449 1.00 93.44 206 GLN A C 1
ATOM 1608 O O . GLN A 1 206 ? 17.279 -1.596 -20.038 1.00 93.44 206 GLN A O 1
ATOM 1613 N N . LEU A 1 207 ? 16.172 0.335 -19.648 1.00 95.19 207 LEU A N 1
ATOM 1614 C CA . LEU A 1 207 ? 16.015 0.209 -18.205 1.00 95.19 207 LEU A CA 1
ATOM 1615 C C . LEU A 1 207 ? 14.523 0.159 -17.876 1.00 95.19 207 LEU A C 1
ATOM 1617 O O . LEU A 1 207 ? 13.764 1.040 -18.283 1.00 95.19 207 LEU A O 1
ATOM 1621 N N . VAL A 1 208 ? 14.114 -0.853 -17.118 1.00 95.88 208 VAL A N 1
ATOM 1622 C CA . VAL A 1 208 ? 12.761 -0.983 -16.567 1.00 95.88 208 VAL A CA 1
ATOM 1623 C C . VAL A 1 208 ? 12.852 -1.014 -15.049 1.00 95.88 208 VAL A C 1
ATOM 1625 O O . VAL A 1 208 ? 13.773 -1.611 -14.499 1.00 95.88 208 VAL A O 1
ATOM 1628 N N . SER A 1 209 ? 11.920 -0.373 -14.353 1.00 94.94 209 SER A N 1
ATOM 1629 C CA . SER A 1 209 ? 11.886 -0.343 -12.889 1.00 94.94 209 SER A CA 1
ATOM 1630 C C . SER A 1 209 ? 10.507 -0.663 -12.332 1.00 94.94 209 SER A C 1
ATOM 1632 O O . SER A 1 209 ? 9.491 -0.524 -13.015 1.00 94.94 209 SER A O 1
ATOM 1634 N N . GLY A 1 210 ? 10.477 -1.102 -11.079 1.00 94.81 210 GLY A N 1
ATOM 1635 C CA . GLY A 1 210 ? 9.260 -1.481 -10.381 1.00 94.81 210 GLY A CA 1
ATOM 1636 C C . GLY A 1 210 ? 9.510 -1.785 -8.910 1.00 94.81 210 GLY A C 1
ATOM 1637 O O . GLY A 1 210 ? 10.560 -1.439 -8.361 1.00 94.81 210 GLY A O 1
ATOM 1638 N N . ILE A 1 211 ? 8.555 -2.473 -8.287 1.00 93.62 211 ILE A N 1
ATOM 1639 C CA . ILE A 1 211 ? 8.658 -2.923 -6.895 1.00 93.62 211 ILE A CA 1
ATOM 1640 C C . ILE A 1 211 ? 8.368 -4.411 -6.757 1.00 93.62 211 ILE A C 1
ATOM 1642 O O . ILE A 1 211 ? 7.505 -4.956 -7.446 1.00 93.62 211 ILE A O 1
ATOM 1646 N N . VAL A 1 212 ? 9.058 -5.057 -5.821 1.00 91.69 212 VAL A N 1
ATOM 1647 C CA . VAL A 1 212 ? 8.804 -6.457 -5.471 1.00 91.69 212 VAL A CA 1
ATOM 1648 C C . VAL A 1 212 ? 7.491 -6.580 -4.685 1.00 91.69 212 VAL A C 1
ATOM 1650 O O . VAL A 1 212 ? 7.288 -5.857 -3.711 1.00 91.69 212 VAL A O 1
ATOM 1653 N N . VAL A 1 213 ? 6.623 -7.523 -5.071 1.00 85.12 213 VAL A N 1
ATOM 1654 C CA . VAL A 1 213 ? 5.321 -7.786 -4.410 1.00 85.12 213 VAL A CA 1
ATOM 1655 C C . VAL A 1 213 ? 5.318 -8.990 -3.464 1.00 85.12 213 VAL A C 1
ATOM 1657 O O . VAL A 1 213 ? 4.344 -9.222 -2.750 1.00 85.12 213 VAL A O 1
ATOM 1660 N N . GLY A 1 214 ? 6.405 -9.765 -3.440 1.00 72.31 214 GLY A N 1
ATOM 1661 C CA . GLY A 1 214 ? 6.585 -10.912 -2.548 1.00 72.31 214 GLY A CA 1
ATOM 1662 C C . GLY A 1 214 ? 7.451 -10.626 -1.319 1.00 72.31 214 GLY A C 1
ATOM 1663 O O . GLY A 1 214 ? 8.138 -9.610 -1.231 1.00 72.31 214 GLY A O 1
ATOM 1664 N N . GLY A 1 215 ? 7.436 -11.545 -0.349 1.00 71.38 215 GLY A N 1
ATOM 1665 C CA . GLY A 1 215 ? 8.258 -11.446 0.862 1.00 71.38 215 GLY A CA 1
ATOM 1666 C C . GLY A 1 215 ? 7.802 -10.318 1.807 1.00 71.38 215 GLY A C 1
ATOM 1667 O O . GLY A 1 215 ? 6.650 -10.346 2.240 1.00 71.38 215 GLY A O 1
ATOM 1668 N N . PRO A 1 216 ? 8.666 -9.345 2.167 1.00 64.06 216 PRO A N 1
ATOM 1669 C CA . PRO A 1 216 ? 8.353 -8.297 3.148 1.00 64.06 216 PRO A CA 1
ATOM 1670 C C . PRO A 1 216 ? 7.281 -7.293 2.688 1.00 64.06 216 PRO A C 1
ATOM 1672 O O . PRO A 1 216 ? 6.831 -6.484 3.499 1.00 64.06 216 PRO A O 1
ATOM 1675 N N . ALA A 1 217 ? 6.852 -7.354 1.420 1.00 76.56 217 ALA A N 1
ATOM 1676 C CA . ALA A 1 217 ? 5.766 -6.532 0.891 1.00 76.56 217 ALA A CA 1
ATOM 1677 C C . ALA A 1 217 ? 4.427 -6.796 1.600 1.00 76.56 217 ALA A C 1
ATOM 1679 O O . ALA A 1 217 ? 3.617 -5.881 1.730 1.00 76.56 217 ALA A O 1
ATOM 1680 N N . ARG A 1 218 ? 4.198 -8.016 2.112 1.00 87.12 218 ARG A N 1
ATOM 1681 C CA . ARG A 1 218 ? 3.044 -8.343 2.964 1.00 87.12 218 ARG A CA 1
ATOM 1682 C C . ARG A 1 218 ? 3.439 -8.338 4.437 1.00 87.12 218 ARG A C 1
ATOM 1684 O O . ARG A 1 218 ? 4.495 -8.832 4.830 1.00 87.12 218 ARG A O 1
ATOM 1691 N N . SER A 1 219 ? 2.548 -7.822 5.274 1.00 87.06 219 SER A N 1
ATOM 1692 C CA . SER A 1 219 ? 2.658 -7.913 6.726 1.00 87.06 219 SER A CA 1
ATOM 1693 C C . SER A 1 219 ? 2.596 -9.372 7.174 1.00 87.06 219 SER A C 1
ATOM 1695 O O . SER A 1 219 ? 1.779 -10.152 6.687 1.00 87.06 219 SER A O 1
ATOM 1697 N N . ALA A 1 220 ? 3.389 -9.734 8.185 1.00 87.69 220 ALA A N 1
ATOM 1698 C CA . ALA A 1 220 ? 3.373 -11.077 8.769 1.00 87.69 220 ALA A CA 1
ATOM 1699 C C . ALA A 1 220 ? 2.000 -11.485 9.349 1.00 87.69 220 ALA A C 1
ATOM 1701 O O . ALA A 1 220 ? 1.745 -12.671 9.556 1.00 87.69 220 ALA A O 1
ATOM 1702 N N . LEU A 1 221 ? 1.111 -10.516 9.613 1.00 89.94 221 LEU A N 1
ATOM 1703 C CA . LEU A 1 221 ? -0.269 -10.763 10.046 1.00 89.94 221 LEU A CA 1
ATOM 1704 C C . LEU A 1 221 ? -1.190 -11.207 8.897 1.00 89.94 221 LEU A C 1
ATOM 1706 O O . LEU A 1 221 ? -2.215 -11.840 9.152 1.00 89.94 221 LEU A O 1
ATOM 1710 N N . TYR A 1 222 ? -0.815 -10.910 7.651 1.00 92.56 222 TYR A N 1
ATOM 1711 C CA . TYR A 1 222 ? -1.597 -11.173 6.443 1.00 92.56 222 TYR A CA 1
ATOM 1712 C C . TYR A 1 222 ? -0.717 -11.841 5.370 1.00 92.56 222 TYR A C 1
ATOM 1714 O O . TYR A 1 222 ? -0.459 -11.254 4.320 1.00 92.56 222 TYR A O 1
ATOM 1722 N N . PRO A 1 223 ? -0.217 -13.063 5.633 1.00 90.38 223 PRO A N 1
ATOM 1723 C CA . PRO A 1 223 ? 0.781 -13.700 4.773 1.0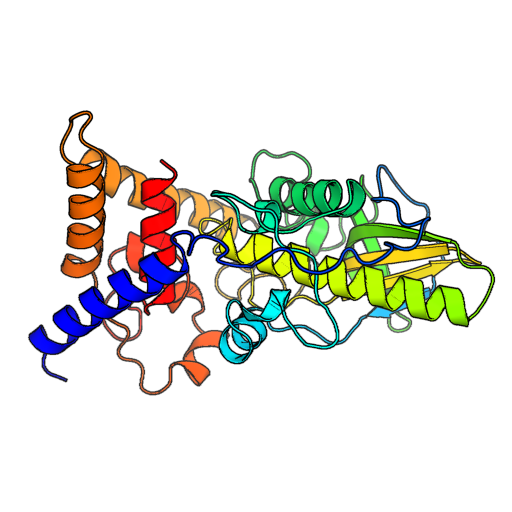0 90.38 223 PRO A CA 1
ATOM 1724 C C . PRO A 1 223 ? 0.211 -14.205 3.438 1.00 90.38 223 PRO A C 1
ATOM 1726 O O . PRO A 1 223 ? 0.957 -14.349 2.473 1.00 90.38 223 PRO A O 1
ATOM 1729 N N . ASP A 1 224 ? -1.092 -14.485 3.382 1.00 93.12 224 ASP A N 1
ATOM 1730 C CA . ASP A 1 224 ? -1.751 -15.155 2.260 1.00 93.12 224 ASP A CA 1
ATOM 1731 C C . ASP A 1 224 ? -3.043 -14.443 1.831 1.00 93.12 224 ASP A C 1
ATOM 1733 O O . ASP A 1 224 ? -3.656 -13.701 2.607 1.00 93.12 224 ASP A O 1
ATOM 1737 N N . GLU A 1 225 ? -3.466 -14.697 0.591 1.00 95.31 225 GLU A N 1
ATOM 1738 C CA . GLU A 1 225 ? -4.667 -14.129 -0.033 1.00 95.31 225 GLU A CA 1
ATOM 1739 C C . GLU A 1 225 ? -5.907 -14.287 0.858 1.00 95.31 225 GLU A C 1
ATOM 1741 O O . GLU A 1 225 ? -6.711 -13.367 1.027 1.00 95.31 225 GLU A O 1
ATOM 1746 N N . ARG A 1 226 ? -6.062 -15.458 1.483 1.00 96.69 226 ARG A N 1
ATOM 1747 C CA . ARG A 1 226 ? -7.204 -15.762 2.353 1.00 96.69 226 ARG A CA 1
ATOM 1748 C C . ARG A 1 226 ? -7.199 -14.881 3.604 1.00 96.69 226 ARG A C 1
ATOM 1750 O O . ARG A 1 226 ? -8.265 -14.424 4.021 1.00 96.69 226 ARG A O 1
ATOM 1757 N N . ALA A 1 227 ? -6.042 -14.667 4.226 1.00 96.50 227 ALA A N 1
ATOM 1758 C CA . ALA A 1 227 ? -5.893 -13.788 5.379 1.00 96.50 227 ALA A CA 1
ATOM 1759 C C . ALA A 1 227 ? -6.178 -12.328 5.004 1.00 96.50 227 ALA A C 1
ATOM 1761 O O . ALA A 1 227 ? -6.900 -11.656 5.743 1.00 96.50 227 ALA A O 1
ATOM 1762 N N . ILE A 1 228 ? -5.688 -11.870 3.847 1.00 96.75 228 ILE A N 1
ATOM 1763 C CA . ILE A 1 228 ? -5.940 -10.518 3.325 1.00 96.75 228 ILE A CA 1
ATOM 1764 C C . ILE A 1 228 ? -7.438 -10.308 3.088 1.00 96.75 228 ILE A C 1
ATOM 1766 O O . ILE A 1 228 ? -8.037 -9.423 3.699 1.00 96.75 228 ILE A O 1
ATOM 1770 N N . LYS A 1 229 ? -8.080 -11.175 2.293 1.00 97.88 229 LYS A N 1
ATOM 1771 C CA . LYS A 1 229 ? -9.517 -11.088 1.978 1.00 97.88 229 LYS A CA 1
ATOM 1772 C C . LYS A 1 229 ? -10.394 -11.155 3.227 1.00 97.88 229 LYS A C 1
ATOM 1774 O O . LYS A 1 229 ? -11.387 -10.437 3.332 1.00 97.88 229 LYS A O 1
ATOM 1779 N N . LYS A 1 230 ? -10.020 -11.978 4.215 1.00 98.19 230 LYS A N 1
ATOM 1780 C CA . LYS A 1 230 ? -10.710 -11.991 5.512 1.00 98.19 230 LYS A CA 1
ATOM 1781 C C . LYS A 1 230 ? -10.539 -10.658 6.248 1.00 98.19 230 LYS A C 1
ATOM 1783 O O . LYS A 1 230 ? -11.523 -10.137 6.760 1.00 98.19 230 LYS A O 1
ATOM 1788 N N . GLY A 1 231 ? -9.322 -10.117 6.306 1.00 98.06 231 GLY A N 1
ATOM 1789 C CA . GLY A 1 231 ? -9.057 -8.830 6.948 1.00 98.06 231 GLY A CA 1
ATOM 1790 C C . GLY A 1 231 ? -9.835 -7.682 6.298 1.00 98.06 231 GLY A C 1
ATOM 1791 O O . GLY A 1 231 ? -10.392 -6.857 7.011 1.00 98.06 231 GLY A O 1
ATOM 1792 N N . ILE A 1 232 ? -9.941 -7.672 4.964 1.00 98.31 232 ILE A N 1
ATOM 1793 C CA . ILE A 1 232 ? -10.749 -6.712 4.196 1.00 98.31 232 ILE A CA 1
ATOM 1794 C C . ILE A 1 232 ? -12.212 -6.791 4.644 1.00 98.31 232 ILE A C 1
ATOM 1796 O O . ILE A 1 232 ? -12.801 -5.780 5.020 1.00 98.31 232 ILE A O 1
ATOM 1800 N N . ALA A 1 233 ? -12.775 -8.002 4.700 1.00 98.44 233 ALA A N 1
ATOM 1801 C CA . ALA A 1 233 ? -14.149 -8.206 5.149 1.00 98.44 233 ALA A CA 1
ATOM 1802 C C . ALA A 1 233 ? -14.370 -7.787 6.617 1.00 98.44 233 ALA A C 1
ATOM 1804 O O . ALA A 1 233 ? -15.401 -7.192 6.935 1.00 98.44 233 ALA A O 1
ATOM 1805 N N . ASP A 1 234 ? -13.416 -8.075 7.509 1.00 98.50 234 ASP A N 1
ATOM 1806 C CA . ASP A 1 234 ? -13.483 -7.669 8.918 1.00 98.50 234 ASP A CA 1
ATOM 1807 C C . ASP A 1 234 ? -13.444 -6.134 9.052 1.00 98.50 234 ASP A C 1
ATOM 1809 O O . ASP A 1 234 ? -14.308 -5.551 9.710 1.00 98.50 234 ASP A O 1
ATOM 1813 N N . ARG A 1 235 ? -12.486 -5.476 8.380 1.00 98.00 235 ARG A N 1
ATOM 1814 C CA . ARG A 1 235 ? -12.349 -4.011 8.310 1.00 98.00 235 ARG A CA 1
ATOM 1815 C C . ARG A 1 235 ? -13.659 -3.366 7.884 1.00 98.00 235 ARG A C 1
ATOM 1817 O O . ARG A 1 235 ? -14.127 -2.433 8.535 1.00 98.00 235 ARG A O 1
ATOM 1824 N N . ASP A 1 236 ? -14.238 -3.868 6.797 1.00 98.25 236 ASP A N 1
ATOM 1825 C CA . ASP A 1 236 ? -15.466 -3.330 6.226 1.00 98.25 236 ASP A CA 1
ATOM 1826 C C . ASP A 1 236 ? -16.630 -3.497 7.195 1.00 98.25 236 ASP A C 1
ATOM 1828 O O . ASP A 1 236 ? -17.341 -2.533 7.459 1.00 98.25 236 ASP A O 1
ATOM 1832 N N . ALA A 1 237 ? -16.783 -4.674 7.804 1.00 98.56 237 ALA A N 1
ATOM 1833 C CA . ALA A 1 237 ? -17.829 -4.913 8.791 1.00 98.56 237 ALA A CA 1
ATOM 1834 C C . ALA A 1 237 ? -17.715 -3.981 10.012 1.00 98.56 237 ALA A C 1
ATOM 1836 O O . ALA A 1 237 ? -18.731 -3.484 10.509 1.00 98.56 237 ALA A O 1
ATOM 1837 N N . TRP A 1 238 ? -16.499 -3.720 10.498 1.00 98.44 238 TRP A N 1
ATOM 1838 C CA . TRP A 1 238 ? -16.278 -2.793 11.608 1.00 98.44 238 TRP A CA 1
ATOM 1839 C C . TRP A 1 238 ? -16.566 -1.344 11.215 1.00 98.44 238 TRP A C 1
ATOM 1841 O O . TRP A 1 238 ? -17.285 -0.657 11.942 1.00 98.44 238 TRP A O 1
ATOM 1851 N N . ALA A 1 239 ? -16.077 -0.894 10.056 1.00 97.75 239 ALA A N 1
ATOM 1852 C CA . ALA A 1 239 ? -16.357 0.444 9.543 1.00 97.75 239 ALA A CA 1
ATOM 1853 C C . ALA A 1 239 ? -17.867 0.667 9.360 1.00 97.75 239 ALA A C 1
ATOM 1855 O O . ALA A 1 239 ? -18.408 1.643 9.881 1.00 97.75 239 ALA A O 1
ATOM 1856 N N . GLU A 1 240 ? -18.572 -0.278 8.730 1.00 97.56 240 GLU A N 1
ATOM 1857 C CA . GLU A 1 240 ? -20.027 -0.213 8.548 1.00 97.56 240 GLU A CA 1
ATOM 1858 C C . GLU A 1 240 ? -20.780 -0.171 9.882 1.00 97.56 240 GLU A C 1
ATOM 1860 O O . GLU A 1 240 ? -21.745 0.578 10.030 1.00 97.56 240 GLU A O 1
ATOM 1865 N N . SER A 1 241 ? -20.327 -0.917 10.896 1.00 97.06 241 SER A N 1
ATOM 1866 C CA . SER A 1 241 ? -20.941 -0.860 12.226 1.00 97.06 241 SER A CA 1
ATOM 1867 C C . SER A 1 241 ? -20.822 0.524 12.872 1.00 97.06 241 SER A C 1
ATOM 1869 O O . SER A 1 241 ? -21.723 0.922 13.614 1.00 97.06 241 SER A O 1
ATOM 1871 N N . ILE A 1 242 ? -19.721 1.241 12.637 1.00 96.44 242 ILE A N 1
ATOM 1872 C CA . ILE A 1 242 ? -19.505 2.595 13.163 1.00 96.44 242 ILE A CA 1
ATOM 1873 C C . ILE A 1 242 ? -20.345 3.596 12.366 1.00 96.44 242 ILE A C 1
ATOM 1875 O O . ILE A 1 242 ? -21.045 4.421 12.955 1.00 96.44 242 ILE A O 1
ATOM 1879 N N . LEU A 1 243 ? -20.326 3.494 11.034 1.00 94.38 243 LEU A N 1
ATOM 1880 C CA . LEU A 1 243 ? -21.089 4.352 10.125 1.00 94.38 243 LEU A CA 1
ATOM 1881 C C . LEU A 1 243 ? -22.597 4.254 10.379 1.00 94.38 243 LEU A C 1
ATOM 1883 O O . LEU A 1 243 ? -23.264 5.279 10.509 1.00 94.38 243 LEU A O 1
ATOM 1887 N N . ALA A 1 244 ? -23.131 3.041 10.539 1.00 93.81 244 ALA A N 1
ATOM 1888 C CA . ALA A 1 244 ? -24.554 2.809 10.791 1.00 93.81 244 ALA A CA 1
ATOM 1889 C C . ALA A 1 244 ? -25.040 3.361 12.144 1.00 93.81 244 ALA A C 1
ATOM 1891 O O . ALA A 1 244 ? -26.234 3.608 12.320 1.00 93.81 244 ALA A O 1
ATOM 1892 N N . ALA A 1 245 ? -24.132 3.539 13.106 1.00 92.81 245 ALA A N 1
ATOM 1893 C CA . ALA A 1 245 ? -24.433 4.084 14.426 1.00 92.81 245 ALA A CA 1
ATOM 1894 C C . ALA A 1 245 ? -24.199 5.605 14.524 1.00 92.81 245 ALA A C 1
ATOM 1896 O O . ALA A 1 245 ? -24.545 6.206 15.549 1.00 92.81 245 ALA A O 1
ATOM 1897 N N . ALA A 1 246 ? -23.630 6.228 13.485 1.00 90.00 246 ALA A N 1
AT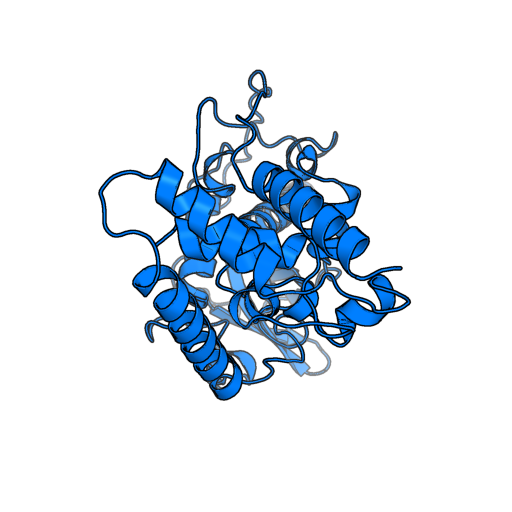OM 1898 C CA . ALA A 1 246 ? -23.436 7.669 13.421 1.00 90.00 246 ALA A CA 1
ATOM 1899 C C . ALA A 1 246 ? -24.782 8.409 13.277 1.00 90.00 246 ALA A C 1
ATOM 1901 O O . ALA A 1 246 ? -25.729 7.866 12.699 1.00 90.00 246 ALA A O 1
ATOM 1902 N N . PRO A 1 247 ? -24.902 9.651 13.788 1.00 85.19 247 PRO A N 1
ATOM 1903 C CA . PRO A 1 247 ? -26.113 10.450 13.642 1.00 85.19 247 PRO A CA 1
ATOM 1904 C C . PRO A 1 247 ? -26.557 10.543 12.178 1.00 85.19 247 PRO A C 1
ATOM 1906 O O . PRO A 1 247 ? -25.797 10.955 11.303 1.00 85.19 247 PRO A O 1
ATOM 1909 N N . SER A 1 248 ? -27.807 10.162 11.909 1.00 71.31 248 SER A N 1
ATOM 1910 C CA . SER A 1 248 ? -28.395 10.256 10.576 1.00 71.31 248 SER A CA 1
ATOM 1911 C C . SER A 1 248 ? -28.816 11.702 10.294 1.00 71.31 248 SER A C 1
ATOM 1913 O O . SER A 1 248 ? -29.803 12.185 10.853 1.00 71.31 248 SER A O 1
ATOM 1915 N N . GLY A 1 249 ? -28.081 12.387 9.422 1.00 67.94 249 GLY A N 1
ATOM 1916 C CA . GLY A 1 249 ? -28.324 13.769 9.011 1.00 67.94 249 GLY A CA 1
ATOM 1917 C C . GLY A 1 249 ? -27.220 14.248 8.067 1.00 67.94 249 GLY A C 1
ATOM 1918 O O . GLY A 1 249 ? -26.144 13.660 8.032 1.00 67.94 249 GLY A O 1
ATOM 1919 N N . GLN A 1 250 ? -27.478 15.290 7.272 1.00 64.81 250 GLN A N 1
ATOM 1920 C CA . GLN A 1 250 ? -26.482 15.829 6.333 1.00 64.81 250 GLN A CA 1
ATOM 1921 C C . GLN A 1 250 ? -25.388 16.676 7.005 1.00 64.81 250 GLN A C 1
ATOM 1923 O O . GLN A 1 250 ? -24.613 17.275 6.272 1.00 64.81 250 GLN A O 1
ATOM 1928 N N . ASP A 1 251 ? -25.313 16.770 8.341 1.00 83.75 251 ASP A N 1
ATOM 1929 C CA . ASP A 1 251 ? -24.268 17.563 9.004 1.00 83.75 251 ASP A CA 1
ATOM 1930 C C . ASP A 1 251 ? -22.938 16.785 9.054 1.00 83.75 251 ASP A C 1
ATOM 1932 O O . ASP A 1 251 ? -22.805 15.828 9.830 1.00 83.75 251 ASP A O 1
ATOM 1936 N N . PRO A 1 252 ? -21.930 17.166 8.246 1.00 84.31 252 PRO A N 1
ATOM 1937 C CA . PRO A 1 252 ? -20.646 16.481 8.237 1.00 84.31 252 PRO A CA 1
ATOM 1938 C C . PRO A 1 252 ? -19.872 16.696 9.544 1.00 84.31 252 PRO A C 1
ATOM 1940 O O . PRO A 1 252 ? -19.094 15.828 9.937 1.00 84.31 252 PRO A O 1
ATOM 1943 N N . GLU A 1 253 ? -20.092 17.815 10.247 1.00 85.50 253 GLU A N 1
ATOM 1944 C CA . GLU A 1 253 ? -19.399 18.115 11.503 1.00 85.50 253 GLU A CA 1
ATOM 1945 C C . GLU A 1 253 ? -19.832 17.151 12.616 1.00 85.50 253 GLU A C 1
ATOM 1947 O O . GLU A 1 253 ? -18.995 16.637 13.366 1.00 85.50 253 GLU A O 1
ATOM 1952 N N . GLU A 1 254 ? -21.131 16.855 12.702 1.00 88.25 254 GLU A N 1
ATOM 1953 C CA . GLU A 1 254 ? -21.667 15.884 13.659 1.00 88.25 254 GLU A CA 1
ATOM 1954 C C . GLU A 1 254 ? -21.147 14.466 13.385 1.00 88.25 254 GLU A C 1
ATOM 1956 O O . GLU A 1 254 ? -20.768 13.767 14.330 1.00 88.25 254 GLU A O 1
ATOM 1961 N N . ARG A 1 255 ? -21.047 14.058 12.109 1.00 88.62 255 ARG A N 1
ATOM 1962 C CA . ARG A 1 255 ? -20.457 12.761 11.719 1.00 88.62 255 ARG A CA 1
ATOM 1963 C C . ARG A 1 255 ? -18.980 12.671 12.107 1.00 88.62 255 ARG A C 1
ATOM 1965 O O . ARG A 1 255 ? -18.581 11.721 12.776 1.00 88.62 255 ARG A O 1
ATOM 1972 N N . ILE A 1 256 ? -18.187 13.689 11.770 1.00 88.38 256 ILE A N 1
ATOM 1973 C CA . ILE A 1 256 ? -16.760 13.779 12.124 1.00 88.38 256 ILE A CA 1
ATOM 1974 C C . ILE A 1 256 ? -16.559 13.683 13.640 1.00 88.38 256 ILE A C 1
ATOM 1976 O O . ILE A 1 256 ? -15.725 12.915 14.129 1.00 88.38 256 ILE A O 1
ATOM 1980 N N . ARG A 1 257 ? -17.349 14.438 14.409 1.00 88.31 257 ARG A N 1
ATOM 1981 C CA . ARG A 1 257 ? -17.285 14.409 15.872 1.00 88.31 257 ARG A CA 1
ATOM 1982 C C . ARG A 1 257 ? -17.631 13.028 16.412 1.00 88.31 257 ARG A C 1
ATOM 1984 O O . ARG A 1 257 ? -16.931 12.537 17.298 1.00 88.31 257 ARG A O 1
ATOM 1991 N N . TYR A 1 258 ? -18.665 12.396 15.859 1.00 92.62 258 TYR A N 1
ATOM 1992 C CA . TYR A 1 258 ? -19.061 11.047 16.232 1.00 92.62 258 TYR A CA 1
ATOM 1993 C C . TYR A 1 258 ? -17.937 10.033 15.993 1.00 92.62 258 TYR A C 1
ATOM 1995 O O . TYR A 1 258 ? -17.608 9.287 16.914 1.00 92.62 258 TYR A O 1
ATOM 2003 N N . PHE A 1 259 ? -17.302 10.031 14.816 1.00 93.06 259 PHE A N 1
ATOM 2004 C CA . PHE A 1 259 ? -16.201 9.107 14.516 1.00 93.06 259 PHE A CA 1
ATOM 2005 C C . PHE A 1 259 ? -15.047 9.266 15.506 1.00 93.06 259 PHE A C 1
ATOM 2007 O O . PHE A 1 259 ? -14.592 8.284 16.093 1.00 93.06 259 PHE A O 1
ATOM 2014 N N . ASN A 1 260 ? -14.621 10.504 15.771 1.00 90.19 260 ASN A N 1
ATOM 2015 C CA . ASN A 1 260 ? -13.559 10.768 16.739 1.00 90.19 260 ASN A CA 1
ATOM 2016 C C . ASN A 1 260 ? -13.944 10.311 18.161 1.00 90.19 260 ASN A C 1
ATOM 2018 O O . ASN A 1 260 ? -13.137 9.708 18.874 1.00 90.19 260 ASN A O 1
ATOM 2022 N N . GLU A 1 261 ? -15.181 10.565 18.591 1.00 92.00 261 GLU A N 1
ATOM 2023 C CA . GLU A 1 261 ? -15.663 10.097 19.890 1.00 92.00 261 GLU A CA 1
ATOM 2024 C C . GLU A 1 261 ? -15.726 8.573 19.978 1.00 92.00 261 GLU A C 1
ATOM 2026 O O . GLU A 1 261 ? -15.325 8.011 20.997 1.00 92.00 261 GLU A O 1
ATOM 2031 N N . TRP A 1 262 ? -16.220 7.902 18.937 1.00 95.38 262 TRP A N 1
ATOM 2032 C CA . TRP A 1 262 ? -16.310 6.449 18.909 1.00 95.38 262 TRP A CA 1
ATOM 2033 C C . TRP A 1 262 ? -14.916 5.832 19.005 1.00 95.38 262 TRP A C 1
ATOM 2035 O O . TRP A 1 262 ? -14.671 5.024 19.903 1.00 95.38 262 TRP A O 1
ATOM 2045 N N . LEU A 1 263 ? -13.980 6.278 18.161 1.00 94.81 263 LEU A N 1
ATOM 2046 C CA . LEU A 1 263 ? -12.613 5.761 18.146 1.00 94.81 263 LEU A CA 1
ATOM 2047 C C . LEU A 1 263 ? -11.932 5.955 19.508 1.00 94.81 263 LEU A C 1
ATOM 2049 O O . LEU A 1 263 ? -11.338 5.021 20.034 1.00 94.81 263 LEU A O 1
ATOM 2053 N N . THR A 1 264 ? -12.068 7.123 20.137 1.00 88.75 264 THR A N 1
ATOM 2054 C CA . THR A 1 264 ? -11.402 7.414 21.423 1.00 88.75 264 THR A CA 1
ATOM 2055 C C . THR A 1 264 ? -12.072 6.783 22.649 1.00 88.75 264 THR A C 1
ATOM 2057 O O . THR A 1 264 ? -11.415 6.609 23.679 1.00 88.75 264 THR A O 1
ATOM 2060 N N . LYS A 1 265 ? -13.368 6.444 22.584 1.00 92.56 265 LYS A N 1
ATOM 2061 C CA . LYS A 1 265 ? -14.102 5.803 23.694 1.00 92.56 265 LYS A CA 1
ATOM 2062 C C . LYS A 1 265 ? -14.017 4.278 23.675 1.00 92.56 265 LYS A C 1
ATOM 2064 O O . LYS A 1 265 ? -14.104 3.688 24.751 1.00 92.56 265 LYS A O 1
ATOM 2069 N N . ASN A 1 266 ? -13.861 3.674 22.496 1.00 96.00 266 ASN A N 1
ATOM 2070 C CA . ASN A 1 266 ? -13.859 2.220 22.305 1.00 96.00 266 ASN A CA 1
ATOM 2071 C C . ASN A 1 266 ? -12.454 1.616 22.153 1.00 96.00 266 ASN A C 1
ATOM 2073 O O . ASN A 1 266 ? -12.339 0.420 21.933 1.00 96.00 266 ASN A O 1
ATOM 2077 N N . ASN A 1 267 ? -11.397 2.419 22.281 1.00 95.25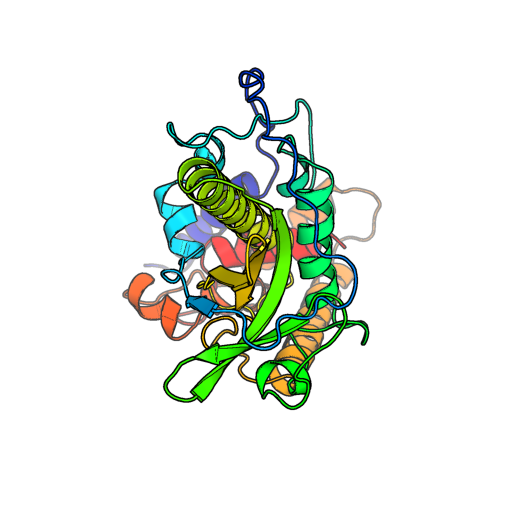 267 ASN A N 1
ATOM 2078 C CA . ASN A 1 267 ? -10.011 1.959 22.217 1.00 95.25 267 ASN A CA 1
ATOM 2079 C C . ASN A 1 267 ? -9.190 2.453 23.421 1.00 95.25 267 ASN A C 1
ATOM 2081 O O . ASN A 1 267 ? -9.538 3.434 24.089 1.00 95.25 267 ASN A O 1
ATOM 2085 N N . GLU A 1 268 ? -8.039 1.816 23.652 1.00 91.38 268 GLU A N 1
ATOM 2086 C CA . GLU A 1 268 ? -6.981 2.311 24.542 1.00 91.38 268 GLU A CA 1
ATOM 2087 C C . GLU A 1 268 ? -5.675 2.458 23.752 1.00 91.38 268 GLU A C 1
ATOM 2089 O O . GLU A 1 268 ? -5.285 1.544 23.030 1.00 91.38 268 GLU A O 1
ATOM 2094 N N . TYR A 1 269 ? -4.974 3.590 23.907 1.00 90.94 269 TYR A N 1
ATOM 2095 C CA . TYR A 1 269 ? -3.639 3.763 23.320 1.00 90.94 269 TYR A CA 1
ATOM 2096 C C . TYR A 1 269 ? -2.699 2.619 23.715 1.00 90.94 269 TYR A C 1
ATOM 2098 O O . TYR A 1 269 ? -2.644 2.251 24.895 1.00 90.94 269 TYR A O 1
ATOM 2106 N N . ASN A 1 270 ? -1.932 2.116 22.743 1.00 93.69 270 ASN A N 1
ATOM 2107 C CA . ASN A 1 270 ? -1.055 0.964 22.915 1.00 93.69 270 ASN A CA 1
ATOM 2108 C C . ASN A 1 270 ? -0.161 1.082 24.163 1.00 93.69 270 ASN A C 1
ATOM 2110 O O . ASN A 1 270 ? 0.479 2.109 24.403 1.00 93.69 270 ASN A O 1
ATOM 2114 N N . THR A 1 271 ? -0.113 0.016 24.964 1.00 92.06 271 THR A N 1
ATOM 2115 C CA . THR A 1 271 ? 0.615 0.001 26.242 1.00 92.06 271 THR A CA 1
ATOM 2116 C C . THR A 1 271 ? 1.914 -0.801 26.217 1.00 92.06 271 THR A C 1
ATOM 2118 O O . THR A 1 271 ? 2.436 -1.103 27.291 1.00 92.06 271 THR A O 1
ATOM 2121 N N . SER A 1 272 ? 2.400 -1.201 25.042 1.00 92.94 272 SER A N 1
ATOM 2122 C CA . SER A 1 272 ? 3.667 -1.925 24.895 1.00 92.94 272 SER A CA 1
ATOM 2123 C C . SER A 1 272 ? 4.841 -1.096 25.414 1.00 92.94 272 SER A C 1
ATOM 2125 O O . SER A 1 272 ? 4.832 0.132 25.333 1.00 92.94 272 SER A O 1
ATOM 2127 N N . GLU A 1 273 ? 5.852 -1.772 25.960 1.00 89.81 273 GLU A N 1
ATOM 2128 C CA . GLU A 1 273 ? 7.028 -1.111 26.542 1.00 89.81 273 GLU A CA 1
ATOM 2129 C C . GLU A 1 273 ? 7.890 -0.422 25.475 1.00 89.81 273 GLU A C 1
ATOM 2131 O O . GLU A 1 273 ? 8.431 0.653 25.725 1.00 89.81 273 GLU A O 1
ATOM 2136 N N . SER A 1 274 ? 7.958 -1.010 24.277 1.00 89.81 274 SER A N 1
ATOM 2137 C CA . SE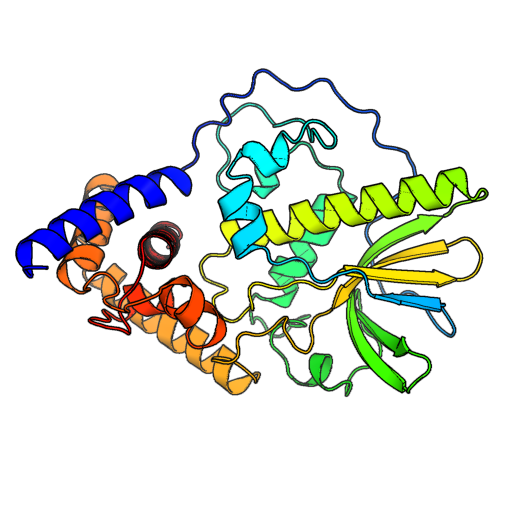R A 1 274 ? 8.666 -0.471 23.118 1.00 89.81 274 SER A CA 1
ATOM 2138 C C . SER A 1 274 ? 7.802 -0.602 21.868 1.00 89.81 274 SER A C 1
ATOM 2140 O O . SER A 1 274 ? 7.479 -1.704 21.428 1.00 89.81 274 SER A O 1
ATOM 2142 N N . LEU A 1 275 ? 7.418 0.535 21.286 1.00 84.75 275 LEU A N 1
ATOM 2143 C CA . LEU A 1 275 ? 6.688 0.570 20.017 1.00 84.75 275 LEU A CA 1
ATOM 2144 C C . LEU A 1 275 ? 7.600 0.190 18.837 1.00 84.75 275 LEU A C 1
ATOM 2146 O O . LEU A 1 275 ? 7.161 -0.482 17.912 1.00 84.75 275 LEU A O 1
ATOM 2150 N N . THR A 1 276 ? 8.886 0.532 18.899 1.00 83.19 276 THR A N 1
ATOM 2151 C CA . THR A 1 276 ? 9.865 0.152 17.871 1.00 83.19 276 THR A CA 1
ATOM 2152 C C . THR A 1 276 ? 10.030 -1.366 17.778 1.00 83.19 276 THR A C 1
ATOM 2154 O O . THR A 1 276 ? 10.048 -1.912 16.681 1.00 83.19 276 THR A O 1
ATOM 2157 N N . GLU A 1 277 ? 10.090 -2.065 18.915 1.00 86.50 277 GLU A N 1
ATOM 2158 C CA . GLU A 1 277 ? 10.193 -3.534 18.939 1.00 86.50 277 GLU A CA 1
ATOM 2159 C C . GLU A 1 277 ? 8.868 -4.224 18.593 1.00 86.50 277 GLU A C 1
ATOM 2161 O O . GLU A 1 277 ? 8.862 -5.344 18.084 1.00 86.50 277 GLU A O 1
ATOM 2166 N N . LEU A 1 278 ? 7.736 -3.559 18.847 1.00 86.81 278 LEU A N 1
ATOM 2167 C CA . LEU A 1 278 ? 6.417 -4.090 18.523 1.00 86.81 278 LEU A CA 1
ATOM 2168 C C . LEU A 1 278 ? 6.173 -4.118 17.008 1.00 86.81 278 LEU A C 1
ATOM 2170 O O . LEU A 1 278 ? 5.625 -5.106 16.516 1.00 86.81 278 LEU A O 1
ATOM 2174 N N . ARG A 1 279 ? 6.584 -3.068 16.280 1.00 83.56 279 ARG A N 1
ATOM 2175 C CA . ARG A 1 279 ? 6.242 -2.843 14.862 1.00 83.56 279 ARG A CA 1
ATOM 2176 C C . ARG A 1 279 ? 6.489 -4.064 13.955 1.00 83.56 279 ARG A C 1
ATOM 2178 O O . ARG A 1 279 ? 5.547 -4.434 13.257 1.00 83.56 279 ARG A O 1
ATOM 2185 N N . PRO A 1 280 ? 7.639 -4.771 14.008 1.00 81.19 280 PRO A N 1
ATOM 2186 C CA . PRO A 1 280 ? 7.862 -5.958 13.173 1.00 81.19 280 PRO A CA 1
ATOM 2187 C C . PRO A 1 280 ? 6.924 -7.137 13.478 1.00 81.19 280 PRO A C 1
ATOM 2189 O O . PRO A 1 280 ? 6.666 -7.967 12.614 1.00 81.19 280 PRO A O 1
ATOM 2192 N N . SER A 1 281 ? 6.433 -7.239 14.717 1.00 83.81 281 SER A N 1
ATOM 2193 C CA . SER A 1 281 ? 5.624 -8.374 15.189 1.00 83.81 281 SER A CA 1
ATOM 2194 C C . SER A 1 281 ? 4.116 -8.118 15.158 1.00 83.81 281 SER A C 1
ATOM 2196 O O . SER A 1 281 ? 3.325 -9.061 15.165 1.00 83.81 281 SER A O 1
ATOM 2198 N N . TYR A 1 282 ? 3.706 -6.849 15.154 1.00 90.50 282 TYR A N 1
ATOM 2199 C CA . TYR A 1 282 ? 2.307 -6.456 15.254 1.00 90.50 282 TYR A CA 1
ATOM 2200 C C . TYR A 1 282 ? 2.065 -5.102 14.582 1.00 90.50 282 TYR A C 1
ATOM 2202 O O . TYR A 1 282 ? 1.881 -4.071 15.234 1.00 90.50 282 TYR A O 1
ATOM 2210 N N . LEU A 1 283 ? 2.046 -5.121 13.248 1.00 89.44 283 LEU A N 1
ATOM 2211 C CA . LEU A 1 283 ? 1.847 -3.919 12.440 1.00 89.44 283 LEU A CA 1
ATOM 2212 C C . LEU A 1 283 ? 0.458 -3.292 12.630 1.00 89.44 283 LEU A C 1
ATOM 2214 O O . LEU A 1 283 ? 0.319 -2.079 12.515 1.00 89.44 283 LEU A O 1
ATOM 2218 N N . ASP A 1 284 ? -0.553 -4.084 13.005 1.00 94.00 284 ASP A N 1
ATOM 2219 C CA . ASP A 1 284 ? -1.930 -3.613 13.208 1.00 94.00 284 ASP A CA 1
ATOM 2220 C C . ASP A 1 284 ? -2.049 -2.455 14.209 1.00 94.00 284 ASP A C 1
ATOM 2222 O O . ASP A 1 284 ? -2.997 -1.677 14.127 1.00 94.00 284 ASP A O 1
ATOM 2226 N N . ALA A 1 285 ? -1.100 -2.295 15.140 1.00 93.06 285 ALA A N 1
ATOM 2227 C CA . ALA A 1 285 ? -1.064 -1.130 16.027 1.00 93.06 285 ALA A CA 1
ATOM 2228 C C . ALA A 1 285 ? -0.922 0.209 15.272 1.00 93.06 285 ALA A C 1
ATOM 2230 O O . ALA A 1 285 ? -1.293 1.239 15.832 1.00 93.06 285 ALA A O 1
ATOM 2231 N N . TRP A 1 286 ? -0.436 0.203 14.026 1.00 91.12 286 TRP A N 1
ATOM 2232 C CA . TRP A 1 286 ? -0.303 1.370 13.145 1.00 91.12 286 TRP A CA 1
ATOM 2233 C C . TRP A 1 286 ? -1.315 1.402 11.998 1.00 91.12 286 TRP A C 1
ATOM 2235 O O . TRP A 1 286 ? -1.415 2.429 11.339 1.00 91.12 286 TRP A O 1
ATOM 2245 N N . THR A 1 287 ? -2.080 0.334 11.758 1.00 92.12 287 THR A N 1
ATOM 2246 C CA . THR A 1 287 ? -3.081 0.284 10.679 1.00 92.12 287 THR A CA 1
ATOM 2247 C C . THR A 1 287 ? -4.479 0.617 11.197 1.00 92.12 287 THR A C 1
ATOM 2249 O O . THR A 1 287 ? -4.734 0.598 12.402 1.00 92.12 287 THR A O 1
ATOM 2252 N N . CYS A 1 288 ? -5.427 0.893 10.297 1.00 94.50 288 CYS A N 1
ATOM 2253 C CA . CYS A 1 288 ? -6.816 1.164 10.685 1.00 94.50 288 CYS A CA 1
ATOM 2254 C C . CYS A 1 288 ? -7.460 0.013 11.488 1.00 94.50 288 CYS A C 1
ATOM 2256 O O . CYS A 1 288 ? -8.374 0.258 12.275 1.00 94.50 288 CYS A O 1
ATOM 2258 N N . MET A 1 289 ? -6.958 -1.219 11.345 1.00 97.50 289 MET A N 1
ATOM 2259 C CA . MET A 1 289 ? -7.543 -2.435 11.916 1.00 97.50 289 MET A CA 1
ATOM 2260 C C . MET A 1 289 ? -7.687 -2.377 13.435 1.00 97.50 289 MET A C 1
ATOM 2262 O O . MET A 1 289 ? -8.764 -2.650 13.962 1.00 97.50 289 MET A O 1
ATOM 2266 N N . SER A 1 290 ? -6.627 -1.995 14.158 1.00 96.69 290 SER A N 1
ATOM 2267 C CA . SER A 1 290 ? -6.675 -1.999 15.626 1.00 96.69 290 SER A CA 1
ATOM 2268 C C . SER A 1 290 ? -7.663 -0.981 16.195 1.00 96.69 290 SER A C 1
ATOM 2270 O O . SER A 1 290 ? -8.295 -1.264 17.212 1.00 96.69 290 SER A O 1
ATOM 2272 N N . ALA A 1 291 ? -7.818 0.170 15.536 1.00 96.81 291 ALA A N 1
ATOM 2273 C CA . ALA A 1 291 ? -8.717 1.231 15.972 1.00 96.81 291 ALA A CA 1
ATOM 2274 C C . ALA A 1 291 ? -10.178 0.979 15.562 1.00 96.81 291 ALA A C 1
ATOM 2276 O O . ALA A 1 291 ? -11.080 1.273 16.349 1.00 96.81 291 ALA A O 1
ATOM 2277 N N . LEU A 1 292 ? -10.420 0.419 14.369 1.00 98.19 292 LEU A N 1
ATOM 2278 C CA . LEU A 1 292 ? -11.764 0.044 13.915 1.00 98.19 292 LEU A CA 1
ATOM 2279 C C . LEU A 1 292 ? -12.349 -1.103 14.749 1.00 98.19 292 LEU A C 1
ATOM 2281 O O . LEU A 1 292 ? -13.539 -1.086 15.046 1.00 98.19 292 LEU A O 1
ATOM 2285 N N . GLU A 1 293 ? -11.527 -2.068 15.173 1.00 98.00 293 GLU A N 1
ATOM 2286 C CA . GLU A 1 293 ? -11.996 -3.184 16.006 1.00 98.00 293 GLU A CA 1
ATOM 2287 C C . GLU A 1 293 ? -12.282 -2.776 17.465 1.00 98.00 293 GLU A C 1
ATOM 2289 O O . GLU A 1 293 ? -13.092 -3.421 18.131 1.00 98.00 293 GLU A O 1
ATOM 2294 N N . GLY A 1 294 ? -11.650 -1.714 17.983 1.00 96.62 294 GLY A N 1
ATOM 2295 C CA . GLY A 1 294 ? -11.791 -1.327 19.393 1.00 96.62 294 GLY A CA 1
ATOM 2296 C C . GLY A 1 294 ? -10.773 -2.006 20.319 1.00 96.62 294 GLY A C 1
ATOM 2297 O O . GLY A 1 294 ? -11.130 -2.495 21.393 1.00 96.62 294 GLY A O 1
ATOM 2298 N N . ARG A 1 295 ? -9.507 -2.131 19.896 1.00 96.44 295 ARG A N 1
ATOM 2299 C CA . ARG A 1 295 ? -8.479 -2.858 20.663 1.00 96.44 295 ARG A CA 1
ATOM 2300 C C . ARG A 1 295 ? -7.925 -2.027 21.832 1.00 96.44 295 ARG A C 1
ATOM 2302 O O . ARG A 1 295 ? -7.833 -0.800 21.793 1.00 96.44 295 ARG A O 1
ATOM 2309 N N . GLU A 1 296 ? -7.469 -2.727 22.873 1.00 95.19 296 GLU A N 1
ATOM 2310 C CA . GLU A 1 296 ? -6.899 -2.140 24.096 1.00 95.19 296 GLU A CA 1
ATOM 2311 C C . GLU A 1 296 ? -5.562 -2.802 24.502 1.00 95.19 296 GLU A C 1
ATOM 2313 O O . GLU A 1 296 ? -5.144 -3.832 23.956 1.00 95.19 296 GLU A O 1
ATOM 2318 N N . GLY A 1 297 ? -4.869 -2.218 25.489 1.00 93.44 297 GLY A N 1
ATOM 2319 C CA . GLY A 1 297 ? -3.616 -2.751 26.032 1.00 93.44 297 GLY A CA 1
ATOM 2320 C C . GLY A 1 297 ? -2.472 -2.810 25.010 1.00 93.44 297 GLY A C 1
ATOM 2321 O O . GLY A 1 297 ? -2.288 -1.906 24.199 1.00 93.44 297 GLY A O 1
ATOM 2322 N N . VAL A 1 298 ? -1.681 -3.889 25.027 1.00 93.81 298 VAL A N 1
ATOM 2323 C CA . VAL A 1 298 ? -0.540 -4.084 24.098 1.00 93.81 298 VAL A CA 1
ATOM 2324 C C . VAL A 1 298 ? -0.965 -4.310 22.643 1.00 93.81 298 VAL A C 1
ATOM 2326 O O . VAL A 1 298 ? -0.139 -4.227 21.739 1.00 93.81 298 VAL A O 1
ATOM 2329 N N . LYS A 1 299 ? -2.255 -4.578 22.411 1.00 94.88 299 LYS A N 1
ATOM 2330 C CA . LYS A 1 299 ? -2.854 -4.705 21.077 1.00 94.88 299 LYS A CA 1
ATOM 2331 C C . LYS A 1 299 ? -3.574 -3.437 20.619 1.00 94.88 299 LYS A C 1
ATOM 2333 O O . LYS A 1 299 ? -4.082 -3.418 19.499 1.00 94.88 299 LYS A O 1
ATOM 2338 N N . GLY A 1 300 ? -3.637 -2.417 21.472 1.00 94.81 300 GLY A N 1
ATOM 2339 C CA . GLY A 1 300 ? -4.320 -1.169 21.173 1.00 94.81 300 GLY A CA 1
ATOM 2340 C C . GLY A 1 300 ? -3.669 -0.394 20.019 1.00 94.81 300 GLY A C 1
ATOM 2341 O O . GLY A 1 300 ? -2.503 -0.638 19.691 1.00 94.81 300 GLY A O 1
ATOM 2342 N N . PRO A 1 301 ? -4.400 0.544 19.408 1.00 93.69 301 PRO A N 1
ATOM 2343 C CA . PRO A 1 301 ? -3.872 1.441 18.384 1.00 93.69 301 PRO A CA 1
ATOM 2344 C C . PRO A 1 301 ? -2.837 2.433 18.939 1.00 93.69 301 PRO A C 1
ATOM 2346 O O . PRO A 1 301 ? -2.910 2.870 20.094 1.00 93.69 301 PRO A O 1
ATOM 2349 N N . VAL A 1 302 ? -1.894 2.841 18.091 1.00 89.50 302 VAL A N 1
ATOM 2350 C CA . VAL A 1 302 ? -1.113 4.078 18.256 1.00 89.50 302 VAL A CA 1
ATOM 2351 C C . VAL A 1 302 ? -1.752 5.225 17.467 1.00 89.50 302 VAL A C 1
ATOM 2353 O O . VAL A 1 302 ? -2.778 5.040 16.813 1.00 89.50 302 VAL A O 1
ATOM 2356 N N . CYS A 1 303 ? -1.152 6.420 17.515 1.00 86.69 303 CYS A N 1
ATOM 2357 C CA . CYS A 1 303 ? -1.644 7.605 16.803 1.00 86.69 303 CYS A CA 1
ATOM 2358 C C . CYS A 1 303 ? -1.986 7.322 15.328 1.00 86.69 303 CYS A C 1
ATOM 2360 O O . CYS A 1 303 ? -3.027 7.774 14.854 1.00 86.69 303 CYS A O 1
ATOM 2362 N N . GLU A 1 304 ? -1.151 6.538 14.638 1.00 85.19 304 GLU A N 1
ATOM 2363 C CA . GLU A 1 304 ? -1.312 6.205 13.218 1.00 85.19 304 GLU A CA 1
ATOM 2364 C C . GLU A 1 304 ? -2.557 5.387 12.925 1.00 85.19 304 GLU A C 1
ATOM 2366 O O . GLU A 1 304 ? -3.342 5.761 12.054 1.00 85.19 304 GLU A O 1
ATOM 2371 N N . ALA A 1 305 ? -2.810 4.358 13.727 1.00 91.25 305 ALA A N 1
ATOM 2372 C CA . ALA A 1 305 ? -4.013 3.554 13.599 1.00 91.25 305 ALA A CA 1
ATOM 2373 C C . ALA A 1 305 ? -5.291 4.380 13.795 1.00 91.25 305 ALA A C 1
ATOM 2375 O O . ALA A 1 305 ? -6.237 4.232 13.023 1.00 91.25 305 ALA A O 1
ATOM 2376 N N . TYR A 1 306 ? -5.312 5.290 14.780 1.00 91.69 306 TYR A N 1
ATOM 2377 C CA . TYR A 1 306 ? -6.454 6.188 14.985 1.00 91.69 306 TYR A CA 1
ATOM 2378 C C . TYR A 1 306 ? -6.722 7.062 13.763 1.00 91.69 306 TYR A C 1
ATOM 2380 O O . TYR A 1 306 ? -7.866 7.177 13.330 1.00 91.69 306 TYR A O 1
ATOM 2388 N N . ALA A 1 307 ? -5.679 7.678 13.209 1.00 86.94 307 ALA A N 1
ATOM 2389 C CA . ALA A 1 307 ? -5.835 8.589 12.087 1.00 86.94 307 ALA A CA 1
ATOM 2390 C C . ALA A 1 307 ? -6.236 7.839 10.808 1.00 86.94 307 ALA A C 1
ATOM 2392 O O . ALA A 1 307 ? -7.148 8.275 10.108 1.00 86.94 307 ALA A O 1
ATOM 2393 N N . ARG A 1 308 ? -5.628 6.676 10.542 1.00 90.94 308 ARG A N 1
ATOM 2394 C CA . ARG A 1 308 ? -5.996 5.814 9.411 1.00 90.94 308 ARG A CA 1
ATOM 2395 C C . ARG A 1 308 ? -7.438 5.326 9.511 1.00 90.94 308 ARG A C 1
ATOM 2397 O O . ARG A 1 308 ? -8.170 5.418 8.536 1.00 90.94 308 ARG A O 1
ATOM 2404 N N . ALA A 1 309 ? -7.877 4.864 10.684 1.00 95.25 309 ALA A N 1
ATOM 2405 C CA . ALA A 1 309 ? -9.271 4.473 10.896 1.00 95.25 309 ALA A CA 1
ATOM 2406 C C . ALA A 1 309 ? -10.236 5.649 10.712 1.00 95.25 309 ALA A C 1
ATOM 2408 O O . ALA A 1 309 ? -11.282 5.496 10.090 1.00 95.25 309 ALA A O 1
ATOM 2409 N N . PHE A 1 310 ? -9.875 6.832 11.210 1.00 93.06 310 PHE A N 1
ATOM 2410 C CA . PHE A 1 310 ? -10.669 8.039 11.013 1.00 93.06 310 PHE A CA 1
ATOM 2411 C C . PHE A 1 310 ? -10.791 8.412 9.528 1.00 93.06 310 PHE A C 1
ATOM 2413 O O . PHE A 1 310 ? -11.887 8.737 9.083 1.00 93.06 310 PHE A O 1
ATOM 2420 N N . LYS A 1 311 ? -9.704 8.303 8.750 1.00 89.69 311 LYS A N 1
ATOM 2421 C CA . LYS A 1 311 ? -9.730 8.482 7.290 1.00 89.69 311 LYS A CA 1
ATOM 2422 C C . LYS A 1 311 ? -10.663 7.472 6.613 1.00 89.69 311 LYS A C 1
ATOM 2424 O O . LYS A 1 311 ? -11.576 7.899 5.923 1.00 89.69 311 LYS A O 1
ATOM 2429 N N . VAL A 1 312 ? -10.523 6.175 6.907 1.00 94.00 312 VAL A N 1
ATOM 2430 C CA . VAL A 1 312 ? -11.405 5.119 6.363 1.00 94.00 312 VAL A CA 1
ATOM 2431 C C . VAL A 1 312 ? -12.890 5.413 6.619 1.00 94.00 312 VAL A C 1
ATOM 2433 O O . VAL A 1 312 ? -13.726 5.130 5.767 1.00 94.00 312 VAL A O 1
ATOM 2436 N N . LEU A 1 313 ? -13.233 5.982 7.780 1.00 94.00 313 LEU A N 1
ATOM 2437 C CA . LEU A 1 313 ? -14.610 6.375 8.100 1.00 94.00 313 LEU A CA 1
ATOM 2438 C C . LEU A 1 313 ? -15.066 7.645 7.367 1.00 94.00 313 LEU A C 1
ATOM 2440 O O . LEU A 1 313 ? -16.249 7.769 7.074 1.00 94.00 313 LEU A O 1
ATOM 2444 N N . CYS A 1 314 ? -14.168 8.598 7.117 1.00 90.12 314 CYS A N 1
ATOM 2445 C CA . CYS A 1 314 ? -14.483 9.840 6.406 1.00 90.12 314 CYS A CA 1
ATOM 2446 C C . CYS A 1 314 ? -14.612 9.646 4.892 1.00 90.12 314 CYS A C 1
ATOM 2448 O O . CYS A 1 314 ? -15.399 10.354 4.270 1.00 90.12 314 CYS A O 1
ATOM 2450 N N . ASP A 1 315 ? -13.875 8.695 4.321 1.00 88.69 315 ASP A N 1
ATOM 2451 C CA . ASP A 1 315 ? -13.928 8.370 2.892 1.00 88.69 315 ASP A CA 1
ATOM 2452 C C . ASP A 1 315 ? -15.226 7.612 2.506 1.00 88.69 315 ASP A C 1
ATOM 2454 O O . ASP A 1 315 ? -15.473 7.377 1.323 1.00 88.69 315 ASP A O 1
ATOM 2458 N N . ARG A 1 316 ? -16.071 7.239 3.489 1.00 87.19 316 ARG A N 1
ATOM 2459 C CA . ARG A 1 316 ? -17.359 6.530 3.326 1.00 87.19 316 ARG A CA 1
ATOM 2460 C C . ARG A 1 316 ? -18.581 7.374 3.727 1.00 87.19 316 ARG A C 1
ATOM 2462 O O . ARG A 1 316 ? -19.589 7.339 2.990 1.00 87.19 316 ARG A O 1
#

Sequence (316 aa):
MKQPFRRAVSALCAFTLAASLVPSVALANGGEEREIPPGIEAVSGCINLDNAEITIGEPIDLATTVENEGIDLLSSEEFKVPLKEGSHEKWIDRVVLEDAVRTSYEKLEEASDNDGFEDYLIEDKYVNGEVLDAHNFHVGKDEDGVLYPTILFFAGNYETEEEYSKLKQIMSDYTLIICTAFNRDHAEVFWLGTVVSPVTYTQGNQLVSGIVVGGPARSALYPDERAIKKGIADRDAWAESILAAAPSGQDPEERIRYFNEWLTKNNEYNTSESLTELRPSYLDAWTCMSALEGREGVKGPVCEAYARAFKVLCDR

Secondary structure (DSSP, 8-state):
--HHHHHHHHHHHHHHHHHHHS--------PPPP-PPTTEEE--S----TTPEEEEPPPEEHHHHHHHHGGGGGEETTEEPPBPSS--SSSGGGB---HHHHHHHHHHHHTTS-SSSS-TTT-HHHHTTS--EETTEEEEE-TT--EEEEEEEEEEE-SSHHHHHHHHHHHHHHHHHHHHHHHHH-TT--SB-SEE-EEEEEETTEEEEEEE-SGGGB-TT--SHHHHHHHHHHHHHHHHHHHHHS--SS-HHHHHHHHHHHHHHS------S-HHHHTTT-GGGTSHHHHHHT--GGGS--HHHHHHHHHHHH--